Protein AF-A0A8T2UGM0-F1 (afdb_monomer_lite)

Structure (mmCIF, N/CA/C/O backbone):
data_AF-A0A8T2UGM0-F1
#
_entry.id   AF-A0A8T2UGM0-F1
#
loop_
_atom_site.group_PDB
_atom_site.id
_atom_site.type_symbol
_atom_site.label_atom_id
_atom_site.label_alt_id
_atom_site.label_comp_id
_atom_site.label_asym_id
_atom_site.label_entity_id
_atom_site.label_seq_id
_atom_site.pdbx_PDB_ins_code
_atom_site.Cartn_x
_atom_site.Cartn_y
_atom_site.Cartn_z
_atom_site.occupancy
_atom_site.B_iso_or_equiv
_atom_site.auth_seq_id
_atom_site.auth_comp_id
_atom_site.auth_asym_id
_atom_site.auth_atom_id
_atom_site.pdbx_PDB_model_num
ATOM 1 N N . MET A 1 1 ? 18.809 7.936 -77.430 1.00 55.72 1 MET A N 1
ATOM 2 C CA . MET A 1 1 ? 19.574 8.619 -76.359 1.00 55.72 1 MET A CA 1
ATOM 3 C C . MET A 1 1 ? 19.853 7.723 -75.141 1.00 55.72 1 MET A C 1
ATOM 5 O O . MET A 1 1 ? 20.786 8.025 -74.419 1.00 55.72 1 MET A O 1
ATOM 9 N N . PHE A 1 2 ? 19.134 6.609 -74.921 1.00 56.62 2 PHE A N 1
ATOM 10 C CA . PHE A 1 2 ? 19.345 5.720 -73.757 1.00 56.62 2 PHE A CA 1
ATOM 11 C C . PHE A 1 2 ? 20.518 4.719 -73.873 1.00 56.62 2 PHE A C 1
ATOM 13 O O . PHE A 1 2 ? 21.058 4.294 -72.859 1.00 56.62 2 PHE A O 1
ATOM 20 N N . GLY A 1 3 ? 20.962 4.366 -75.088 1.00 66.62 3 GLY A N 1
ATOM 21 C CA . GLY A 1 3 ? 22.016 3.354 -75.287 1.00 66.62 3 GLY A CA 1
ATOM 22 C C . GLY A 1 3 ? 23.429 3.779 -74.860 1.00 66.62 3 GLY A C 1
ATOM 23 O O . GLY A 1 3 ? 24.214 2.936 -74.443 1.00 66.62 3 GLY A O 1
ATOM 24 N N . ALA A 1 4 ? 23.748 5.078 -74.905 1.00 69.06 4 ALA A N 1
ATOM 25 C CA . ALA A 1 4 ? 25.042 5.588 -74.438 1.00 69.06 4 ALA A CA 1
ATOM 26 C C . ALA A 1 4 ? 25.164 5.532 -72.905 1.00 69.06 4 ALA A C 1
ATOM 28 O O . ALA A 1 4 ? 26.243 5.266 -72.386 1.00 69.06 4 ALA A O 1
ATOM 29 N N . LEU A 1 5 ? 24.045 5.717 -72.196 1.00 65.06 5 LEU A N 1
ATOM 30 C CA . LEU A 1 5 ? 23.988 5.677 -70.735 1.00 65.06 5 LEU A CA 1
ATOM 31 C C . LEU A 1 5 ? 24.116 4.241 -70.199 1.00 65.06 5 LEU A C 1
ATOM 33 O O . LEU A 1 5 ? 24.793 4.009 -69.201 1.00 65.06 5 LEU A O 1
ATOM 37 N N . LEU A 1 6 ? 23.516 3.269 -70.895 1.00 69.50 6 LEU A N 1
ATOM 38 C CA . LEU A 1 6 ? 23.593 1.850 -70.532 1.00 69.50 6 LEU A CA 1
ATOM 39 C C . LEU A 1 6 ? 25.030 1.306 -70.651 1.00 69.50 6 LEU A C 1
ATOM 41 O O . LEU A 1 6 ? 25.500 0.598 -69.765 1.00 69.50 6 LEU A O 1
ATOM 45 N N . GLY A 1 7 ? 25.749 1.694 -71.713 1.00 73.44 7 GLY A N 1
ATOM 46 C CA . GLY A 1 7 ? 27.146 1.303 -71.927 1.00 73.44 7 GLY A CA 1
ATOM 47 C C . GLY A 1 7 ? 28.119 1.934 -70.926 1.00 73.44 7 GLY A C 1
ATOM 48 O O . GLY A 1 7 ? 29.087 1.292 -70.525 1.00 73.44 7 GLY A O 1
ATOM 49 N N . THR A 1 8 ? 27.852 3.162 -70.464 1.00 76.00 8 THR A N 1
ATOM 50 C CA . THR A 1 8 ? 28.618 3.759 -69.358 1.00 76.00 8 THR A CA 1
ATOM 51 C C . THR A 1 8 ? 28.314 3.080 -68.029 1.00 76.00 8 THR A C 1
ATOM 53 O O . THR A 1 8 ? 29.241 2.834 -67.269 1.00 76.00 8 THR A O 1
ATOM 56 N N . LEU A 1 9 ? 27.056 2.704 -67.769 1.00 75.31 9 LEU A N 1
ATOM 57 C CA . LEU A 1 9 ? 26.672 1.999 -66.543 1.00 75.31 9 LEU A CA 1
ATOM 58 C C . LEU A 1 9 ? 27.377 0.639 -66.439 1.00 75.31 9 LEU A C 1
ATOM 60 O O . LEU A 1 9 ? 27.962 0.321 -65.411 1.00 75.31 9 LEU A O 1
ATOM 64 N N . GLN A 1 10 ? 27.397 -0.124 -67.536 1.00 78.44 10 GLN A N 1
ATOM 65 C CA . GLN A 1 10 ? 28.078 -1.418 -67.596 1.00 78.44 10 GLN A CA 1
ATOM 66 C C . GLN A 1 10 ? 29.593 -1.289 -67.372 1.00 78.44 10 GLN A C 1
ATOM 68 O O . GLN A 1 10 ? 30.212 -2.159 -66.764 1.00 78.44 10 GLN A O 1
ATOM 73 N N . ARG A 1 11 ? 30.188 -0.180 -67.823 1.00 77.94 11 ARG A N 1
ATOM 74 C CA . ARG A 1 11 ? 31.602 0.122 -67.595 1.00 77.94 11 ARG A CA 1
ATOM 75 C C . ARG A 1 11 ? 31.893 0.492 -66.137 1.00 77.94 11 ARG A C 1
ATOM 77 O O . ARG A 1 11 ? 32.891 0.021 -65.610 1.00 77.94 11 ARG A O 1
ATOM 84 N N . PHE A 1 12 ? 31.010 1.244 -65.476 1.00 78.00 12 PHE A N 1
ATOM 85 C CA . PHE A 1 12 ? 31.115 1.510 -64.036 1.00 78.00 12 PHE A CA 1
ATOM 86 C C . PHE A 1 12 ? 31.018 0.229 -63.207 1.00 78.00 12 PHE A C 1
ATOM 88 O O . PHE A 1 12 ? 31.799 0.061 -62.283 1.00 78.00 12 PHE A O 1
ATOM 95 N N . VAL A 1 13 ? 30.123 -0.693 -63.570 1.00 79.38 13 VAL A N 1
ATOM 96 C CA . VAL A 1 13 ? 30.003 -1.993 -62.887 1.00 79.38 13 VAL A CA 1
ATOM 97 C C . VAL A 1 13 ? 31.294 -2.811 -63.027 1.00 79.38 13 VAL A C 1
ATOM 99 O O . VAL A 1 13 ? 31.820 -3.295 -62.031 1.00 79.38 13 VAL A O 1
ATOM 102 N N . ALA A 1 14 ? 31.860 -2.906 -64.235 1.00 78.75 14 ALA A N 1
ATOM 103 C CA . ALA A 1 14 ? 33.107 -3.643 -64.464 1.00 78.75 14 ALA A CA 1
ATOM 104 C C . ALA A 1 14 ? 34.332 -2.993 -63.785 1.00 78.75 14 ALA A C 1
ATOM 106 O O . ALA A 1 14 ? 35.241 -3.691 -63.335 1.00 78.75 14 ALA A O 1
ATOM 107 N N . GLU A 1 15 ? 34.379 -1.661 -63.714 1.00 76.88 15 GLU A N 1
ATOM 108 C CA . GLU A 1 15 ? 35.439 -0.924 -63.015 1.00 76.88 15 GLU A CA 1
ATOM 109 C C . GLU A 1 15 ? 35.302 -1.054 -61.481 1.00 76.88 15 GLU A C 1
ATOM 111 O O . GLU A 1 15 ? 36.311 -1.207 -60.791 1.00 76.88 15 GLU A O 1
ATOM 116 N N . ASP A 1 16 ? 34.080 -1.092 -60.940 1.00 74.44 16 ASP A N 1
ATOM 117 C CA . ASP A 1 16 ? 33.811 -1.295 -59.508 1.00 74.44 16 ASP A CA 1
ATOM 118 C C . ASP A 1 16 ? 34.118 -2.737 -59.050 1.00 74.44 16 ASP A C 1
ATOM 120 O O . ASP A 1 16 ? 34.697 -2.955 -57.984 1.00 74.44 16 ASP A O 1
ATOM 124 N N . GLU A 1 17 ? 33.861 -3.743 -59.893 1.00 76.69 17 GLU A N 1
ATOM 125 C CA . GLU A 1 17 ? 34.300 -5.132 -59.664 1.00 76.69 17 GLU A CA 1
ATOM 126 C C . GLU A 1 17 ? 35.833 -5.256 -59.591 1.00 76.69 17 GLU A C 1
ATOM 128 O O . GLU A 1 17 ? 36.382 -5.979 -58.754 1.00 76.69 17 GLU A O 1
ATOM 133 N N . GLN A 1 18 ? 36.561 -4.512 -60.427 1.00 74.69 18 GLN A N 1
ATOM 134 C CA . GLN A 1 18 ? 38.025 -4.509 -60.387 1.00 74.69 18 GLN A CA 1
ATOM 135 C C . GLN A 1 18 ? 38.558 -3.785 -59.147 1.00 74.69 18 GLN A C 1
ATOM 137 O O . GLN A 1 18 ? 39.496 -4.267 -58.506 1.00 74.69 18 GLN A O 1
ATOM 142 N N . LEU A 1 19 ? 37.955 -2.657 -58.764 1.00 69.31 19 LEU A N 1
ATOM 143 C CA . LEU A 1 19 ? 38.357 -1.885 -57.585 1.00 69.31 19 LEU A CA 1
ATOM 144 C C . LEU A 1 19 ? 38.016 -2.596 -56.271 1.00 69.31 19 LEU A C 1
ATOM 146 O O . LEU A 1 19 ? 38.806 -2.528 -55.323 1.00 69.31 19 LEU A O 1
ATOM 150 N N . SER A 1 20 ? 36.898 -3.321 -56.225 1.00 68.56 20 SER A N 1
ATOM 151 C CA . SER A 1 20 ? 36.483 -4.107 -55.059 1.00 68.56 20 SER A CA 1
ATOM 152 C C . SER A 1 20 ? 37.373 -5.326 -54.794 1.00 68.56 20 SER A C 1
ATOM 154 O O . SER A 1 20 ? 37.517 -5.737 -53.643 1.00 68.56 20 SER A O 1
ATOM 156 N N . SER A 1 21 ? 38.063 -5.843 -55.819 1.00 70.69 21 SER A N 1
ATOM 157 C CA . SER A 1 21 ? 39.070 -6.909 -55.679 1.00 70.69 21 SER A CA 1
ATOM 158 C C . SER A 1 21 ? 40.402 -6.446 -55.057 1.00 70.69 21 SER A C 1
ATOM 160 O O . SER A 1 21 ? 41.249 -7.268 -54.702 1.00 70.69 21 SER A O 1
ATOM 162 N N . SER A 1 22 ? 40.608 -5.132 -54.899 1.00 84.62 22 SER A N 1
ATOM 163 C CA . SER A 1 22 ? 41.841 -4.575 -54.338 1.00 84.62 22 SER A CA 1
ATOM 164 C C . SER A 1 22 ? 41.914 -4.753 -52.816 1.00 84.62 22 SER A C 1
ATOM 166 O O . SER A 1 22 ? 40.993 -4.395 -52.086 1.00 84.62 22 SER A O 1
ATOM 168 N N . GLU A 1 23 ? 43.066 -5.192 -52.302 1.00 81.56 23 GLU A N 1
ATOM 169 C CA . GLU A 1 23 ? 43.319 -5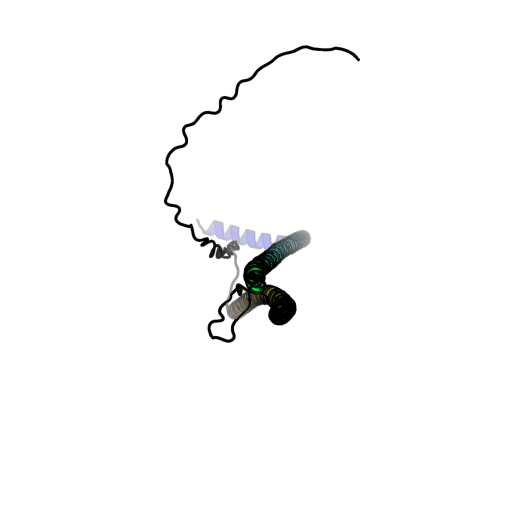.356 -50.858 1.00 81.56 23 GLU A CA 1
ATOM 170 C C . GLU A 1 23 ? 43.115 -4.053 -50.050 1.00 81.56 23 GLU A C 1
ATOM 172 O O . GLU A 1 23 ? 42.753 -4.064 -48.873 1.00 81.56 23 GLU A O 1
ATOM 177 N N . ALA A 1 24 ? 43.315 -2.891 -50.677 1.00 83.00 24 ALA A N 1
ATOM 178 C CA . ALA A 1 24 ? 43.046 -1.605 -50.040 1.00 83.00 24 ALA A CA 1
ATOM 179 C C . ALA A 1 24 ? 41.539 -1.332 -49.883 1.00 83.00 24 ALA A C 1
ATOM 181 O O . ALA A 1 24 ? 41.136 -0.659 -48.933 1.00 83.00 24 ALA A O 1
ATOM 182 N N . PHE A 1 25 ? 40.708 -1.836 -50.801 1.00 84.69 25 PHE A N 1
ATOM 183 C CA . PHE A 1 25 ? 39.254 -1.739 -50.713 1.00 84.69 25 PHE A CA 1
ATOM 184 C C . PHE A 1 25 ? 38.714 -2.668 -49.626 1.00 84.69 25 PHE A C 1
ATOM 186 O O . PHE A 1 25 ? 37.967 -2.198 -48.769 1.00 84.69 25 PHE A O 1
ATOM 193 N N . THR A 1 26 ? 39.173 -3.923 -49.574 1.00 86.12 26 THR A N 1
ATOM 194 C CA . THR A 1 26 ? 38.738 -4.889 -48.550 1.00 86.12 26 THR A CA 1
ATOM 195 C C . THR A 1 26 ? 39.031 -4.379 -47.139 1.00 86.12 26 THR A C 1
ATOM 197 O O . THR A 1 26 ? 38.117 -4.275 -46.325 1.00 86.12 26 THR A O 1
ATOM 200 N N . ARG A 1 27 ? 40.251 -3.890 -46.875 1.00 88.81 27 ARG A N 1
ATOM 201 C CA . ARG A 1 27 ? 40.622 -3.301 -45.572 1.00 88.81 27 ARG A CA 1
ATOM 202 C C . ARG A 1 27 ? 39.756 -2.100 -45.178 1.00 88.81 27 ARG A C 1
ATOM 204 O O . ARG A 1 27 ? 39.399 -1.966 -44.008 1.00 88.81 27 ARG A O 1
ATOM 211 N N . ARG A 1 28 ? 39.416 -1.224 -46.133 1.00 87.81 28 ARG A N 1
ATOM 212 C CA . ARG A 1 28 ? 38.520 -0.083 -45.879 1.00 87.81 28 ARG A CA 1
ATOM 213 C C . ARG A 1 28 ? 37.099 -0.555 -45.595 1.00 87.81 28 ARG A C 1
ATOM 215 O O . ARG A 1 28 ? 36.527 -0.126 -44.598 1.00 87.81 28 ARG A O 1
ATOM 222 N N . SER A 1 29 ? 36.566 -1.471 -46.399 1.00 88.00 29 SER A N 1
ATOM 223 C CA . SER A 1 29 ? 35.229 -2.034 -46.193 1.00 88.00 29 SER A CA 1
ATOM 224 C C . SER A 1 29 ? 35.106 -2.767 -44.851 1.00 88.00 29 SER A C 1
ATOM 226 O O . SER A 1 29 ? 34.147 -2.542 -44.121 1.00 88.00 29 SER A O 1
ATOM 228 N N . ASP A 1 30 ? 36.127 -3.525 -44.444 1.00 90.12 30 ASP A N 1
ATOM 229 C CA . ASP A 1 30 ? 36.171 -4.194 -43.143 1.00 90.12 30 ASP A CA 1
ATOM 230 C C . ASP A 1 30 ? 36.234 -3.190 -41.990 1.00 90.12 30 ASP A C 1
ATOM 232 O O . ASP A 1 30 ? 35.604 -3.387 -40.950 1.00 90.12 30 ASP A O 1
ATOM 236 N N . SER A 1 31 ? 36.987 -2.096 -42.154 1.00 91.50 31 SER A N 1
ATOM 237 C CA . SER A 1 31 ? 37.043 -1.032 -41.148 1.00 91.50 31 SER A CA 1
ATOM 238 C C . SER A 1 31 ? 35.706 -0.301 -40.998 1.00 91.50 31 SER A C 1
ATOM 240 O O . SER A 1 31 ? 35.303 -0.027 -39.869 1.00 91.50 31 SER A O 1
ATOM 242 N N . LEU A 1 32 ? 34.992 -0.065 -42.107 1.00 91.75 32 LEU A N 1
ATOM 243 C CA . LEU A 1 32 ? 33.656 0.532 -42.113 1.00 91.75 32 LEU A CA 1
ATOM 244 C C . LEU A 1 32 ? 32.642 -0.404 -41.461 1.00 91.75 32 LEU A C 1
ATOM 246 O O . LEU A 1 32 ? 31.979 -0.001 -40.513 1.00 91.75 32 LEU A O 1
ATOM 250 N N . ARG A 1 33 ? 32.618 -1.682 -41.852 1.00 91.81 33 ARG A N 1
ATOM 251 C CA . ARG A 1 33 ? 31.728 -2.685 -41.256 1.00 91.81 33 ARG A CA 1
ATOM 252 C C . ARG A 1 33 ? 31.954 -2.833 -39.751 1.00 91.81 33 ARG A C 1
ATOM 254 O O . ARG A 1 33 ? 31.005 -2.932 -38.985 1.00 91.81 33 ARG A O 1
ATOM 261 N N . ARG A 1 34 ? 33.211 -2.815 -39.291 1.00 94.00 34 ARG A N 1
ATOM 262 C CA . ARG A 1 34 ? 33.529 -2.837 -37.850 1.00 94.00 34 ARG A CA 1
ATOM 263 C C . ARG A 1 34 ? 33.077 -1.568 -37.130 1.00 94.00 34 ARG A C 1
ATOM 265 O O . ARG A 1 34 ? 32.702 -1.654 -35.965 1.00 94.00 34 ARG A O 1
ATOM 272 N N . ALA A 1 35 ? 33.160 -0.407 -37.775 1.00 94.12 35 ALA A N 1
ATOM 273 C CA . ALA A 1 35 ? 32.676 0.845 -37.205 1.00 94.12 35 ALA A CA 1
ATOM 274 C C . ALA A 1 35 ? 31.142 0.862 -37.117 1.00 94.12 35 ALA A C 1
ATOM 276 O O . ALA A 1 35 ? 30.605 1.236 -36.080 1.00 94.12 35 ALA A O 1
ATOM 277 N N . GLU A 1 36 ? 30.453 0.382 -38.153 1.00 93.00 36 GLU A N 1
ATOM 278 C CA . GLU A 1 36 ? 28.994 0.236 -38.184 1.00 93.00 36 GLU A CA 1
ATOM 279 C C . GLU A 1 36 ? 28.498 -0.728 -37.107 1.00 93.00 36 GLU A C 1
ATOM 281 O O . GLU A 1 36 ? 27.600 -0.373 -36.352 1.00 93.00 36 GLU A O 1
ATOM 286 N N . LEU A 1 37 ? 29.128 -1.899 -36.962 1.00 94.12 37 LEU A N 1
ATOM 287 C CA . LEU A 1 37 ? 28.776 -2.856 -35.908 1.00 94.12 37 LEU A CA 1
ATOM 288 C C . LEU A 1 37 ? 28.946 -2.252 -34.511 1.00 94.12 37 LEU A C 1
ATOM 290 O O . LEU A 1 37 ? 28.063 -2.386 -33.672 1.00 94.12 37 LEU A O 1
ATOM 294 N N . LYS A 1 38 ? 30.042 -1.525 -34.263 1.00 94.94 38 LYS A N 1
ATOM 295 C CA . LYS A 1 38 ? 30.238 -0.829 -32.981 1.00 94.94 38 LYS A CA 1
ATOM 296 C C . LYS A 1 38 ? 29.178 0.244 -32.739 1.00 94.94 38 LYS A C 1
ATOM 298 O O . LYS A 1 38 ? 28.683 0.351 -31.624 1.00 94.94 38 LYS A O 1
ATOM 303 N N . ALA A 1 39 ? 28.819 1.012 -33.767 1.00 93.88 39 ALA A N 1
ATOM 304 C CA . ALA A 1 39 ? 27.773 2.024 -33.665 1.00 93.88 39 ALA A CA 1
ATOM 305 C C . ALA A 1 39 ? 26.397 1.393 -33.384 1.00 93.88 39 ALA A C 1
ATOM 307 O O . ALA A 1 39 ? 25.650 1.903 -32.550 1.00 93.88 39 ALA A O 1
ATOM 308 N N . GLN A 1 40 ? 26.088 0.259 -34.020 1.00 92.94 40 GLN A N 1
ATOM 309 C CA . GLN A 1 40 ? 24.873 -0.515 -33.757 1.00 92.94 40 GLN A CA 1
ATOM 310 C C . GLN A 1 40 ? 24.856 -1.037 -32.318 1.00 92.94 40 GLN A C 1
ATOM 312 O O . GLN A 1 40 ? 23.919 -0.729 -31.586 1.00 92.94 40 GLN A O 1
ATOM 317 N N . GLU A 1 41 ? 25.918 -1.708 -31.867 1.00 94.19 41 GLU A N 1
ATOM 318 C CA . GLU A 1 41 ? 26.037 -2.207 -30.491 1.00 94.19 41 GLU A CA 1
ATOM 319 C C . GLU A 1 41 ? 25.903 -1.089 -29.444 1.00 94.19 41 GLU A C 1
ATOM 321 O O . GLU A 1 41 ? 25.239 -1.262 -28.421 1.00 94.19 41 GLU A O 1
ATOM 326 N N . GLU A 1 42 ? 26.528 0.069 -29.668 1.00 94.31 42 GLU A N 1
ATOM 327 C CA . GLU A 1 42 ? 26.411 1.218 -28.766 1.00 94.31 42 GLU A CA 1
ATOM 328 C C . GLU A 1 42 ? 24.988 1.787 -28.753 1.00 94.31 42 GLU A C 1
ATOM 330 O O . GLU A 1 42 ? 24.454 2.062 -27.675 1.00 94.31 42 GLU A O 1
ATOM 335 N N . SER A 1 43 ? 24.341 1.896 -29.915 1.00 92.94 43 SER A N 1
ATOM 336 C CA . SER A 1 43 ? 22.953 2.355 -30.010 1.00 92.94 43 SER A CA 1
ATOM 337 C C . SER A 1 43 ? 21.975 1.396 -29.322 1.00 92.94 43 SER A C 1
ATOM 339 O O . SER A 1 43 ? 21.104 1.834 -28.571 1.00 92.94 43 SER A O 1
ATOM 341 N N . GLU A 1 44 ? 22.153 0.084 -29.488 1.00 92.25 44 GLU A N 1
ATOM 342 C CA . GLU A 1 44 ? 21.336 -0.937 -28.837 1.00 92.25 44 GLU A CA 1
ATOM 343 C C . GLU A 1 44 ? 21.529 -0.920 -27.323 1.00 92.25 44 GLU A C 1
ATOM 345 O O . GLU A 1 44 ? 20.550 -0.987 -26.577 1.00 92.25 44 GLU A O 1
ATOM 350 N N . ARG A 1 45 ? 22.771 -0.756 -26.851 1.00 94.56 45 ARG A N 1
ATOM 351 C CA . ARG A 1 45 ? 23.069 -0.597 -25.421 1.00 94.56 45 ARG A CA 1
ATOM 352 C C . ARG A 1 45 ? 22.388 0.634 -24.834 1.00 94.56 45 ARG A C 1
ATOM 354 O O . ARG A 1 45 ? 21.855 0.549 -23.731 1.00 94.56 45 ARG A O 1
ATOM 361 N N . LEU A 1 46 ? 22.389 1.765 -25.540 1.00 93.25 46 LEU A N 1
ATOM 362 C CA . LEU A 1 46 ? 21.694 2.974 -25.086 1.00 93.25 46 LEU A CA 1
ATOM 363 C C . LEU A 1 46 ? 20.175 2.764 -25.050 1.00 93.25 46 LEU A C 1
ATOM 365 O O . LEU A 1 46 ? 19.556 3.025 -24.021 1.00 93.25 46 LEU A O 1
ATOM 369 N N . ARG A 1 47 ? 19.591 2.179 -26.104 1.00 91.25 47 ARG A N 1
ATOM 370 C CA . ARG A 1 47 ? 18.163 1.815 -26.143 1.00 91.25 47 ARG A CA 1
ATOM 371 C C . ARG A 1 47 ? 17.782 0.871 -24.994 1.00 91.25 47 ARG A C 1
ATOM 373 O O . ARG A 1 47 ? 16.702 0.996 -24.421 1.00 91.25 47 ARG A O 1
ATOM 380 N N . GLN A 1 48 ? 18.641 -0.089 -24.648 1.00 90.38 48 GLN A N 1
ATOM 381 C CA . GLN A 1 48 ? 18.422 -0.991 -23.512 1.00 90.38 48 GLN A CA 1
ATOM 382 C C . GLN A 1 48 ? 18.445 -0.240 -22.179 1.00 90.38 48 GLN A C 1
ATOM 384 O O . GLN A 1 48 ? 17.499 -0.386 -21.405 1.00 90.38 48 GLN A O 1
ATOM 389 N N . ARG A 1 49 ? 19.451 0.613 -21.949 1.00 94.06 49 ARG A N 1
ATOM 390 C CA . ARG A 1 49 ? 19.561 1.423 -20.725 1.00 94.06 49 ARG A CA 1
ATOM 391 C C . ARG A 1 49 ? 18.353 2.326 -20.514 1.00 94.06 49 ARG A C 1
ATOM 393 O O . ARG A 1 49 ? 17.769 2.305 -19.441 1.00 94.06 49 ARG A O 1
ATOM 400 N N . GLU A 1 50 ? 17.912 3.053 -21.538 1.00 92.81 50 GLU A N 1
ATOM 401 C CA . GLU A 1 50 ? 16.732 3.919 -21.413 1.00 92.81 50 GLU A CA 1
ATOM 402 C C . GLU A 1 50 ? 15.460 3.131 -21.077 1.00 92.81 50 GLU A C 1
ATOM 404 O O . GLU A 1 50 ? 14.624 3.574 -20.285 1.00 92.81 50 GLU A O 1
ATOM 409 N N . ARG A 1 51 ? 15.297 1.941 -21.669 1.00 88.75 51 ARG A N 1
ATOM 410 C CA . ARG A 1 51 ? 14.166 1.053 -21.366 1.00 88.75 51 ARG A CA 1
ATOM 411 C C . ARG A 1 51 ? 14.229 0.538 -19.930 1.00 88.75 51 ARG A C 1
ATOM 413 O O . ARG A 1 51 ? 13.182 0.418 -19.293 1.00 88.75 51 ARG A O 1
ATOM 420 N N . GLU A 1 52 ? 15.420 0.206 -19.438 1.00 90.81 52 GLU A N 1
ATOM 421 C CA . GLU A 1 52 ? 15.648 -0.198 -18.048 1.00 90.81 52 GLU A CA 1
ATOM 422 C C . GLU A 1 52 ? 15.330 0.954 -17.092 1.00 90.81 52 GLU A C 1
ATOM 424 O O . GLU A 1 52 ? 14.511 0.779 -16.195 1.00 90.81 52 GLU A O 1
ATOM 429 N N . GLU A 1 53 ? 15.846 2.156 -17.346 1.00 94.12 53 GLU A N 1
ATOM 430 C CA . GLU A 1 53 ? 15.572 3.351 -16.540 1.00 94.12 53 GLU A CA 1
ATOM 431 C C . GLU A 1 53 ? 14.074 3.681 -16.485 1.00 94.12 53 GLU A C 1
ATOM 433 O O . GLU A 1 53 ? 13.525 3.936 -15.407 1.00 94.12 53 GLU A O 1
ATOM 438 N N . ARG A 1 54 ? 13.372 3.611 -17.625 1.00 90.56 54 ARG A N 1
ATOM 439 C CA . ARG A 1 54 ? 11.914 3.802 -17.686 1.00 90.56 54 ARG A CA 1
ATOM 440 C C . ARG A 1 54 ? 11.153 2.726 -16.913 1.00 90.56 54 ARG A C 1
ATOM 442 O O . ARG A 1 54 ? 10.157 3.036 -16.258 1.00 90.56 54 ARG A O 1
ATOM 449 N N . ALA A 1 55 ? 11.585 1.468 -16.983 1.00 90.56 55 ALA A N 1
ATOM 450 C CA . ALA A 1 55 ? 10.971 0.378 -16.226 1.00 90.56 55 ALA A CA 1
ATOM 451 C C . ALA A 1 55 ? 11.207 0.535 -14.716 1.00 90.56 55 ALA A C 1
ATOM 453 O O . ALA A 1 55 ? 10.286 0.350 -13.920 1.00 90.56 55 ALA A O 1
ATOM 454 N N . GLU A 1 56 ? 12.411 0.935 -14.316 1.00 93.12 56 GLU A N 1
ATOM 455 C CA . GLU A 1 56 ? 12.737 1.204 -12.922 1.00 93.12 56 GLU A CA 1
ATOM 456 C C . GLU A 1 56 ? 11.963 2.397 -12.366 1.00 93.12 56 GLU A C 1
ATOM 458 O O . GLU A 1 56 ? 11.456 2.316 -11.248 1.00 93.12 56 GLU A O 1
ATOM 463 N N . LYS A 1 57 ? 11.843 3.493 -13.127 1.00 94.56 57 LYS A N 1
ATOM 464 C CA . LYS A 1 57 ? 11.039 4.657 -12.733 1.00 94.56 57 LYS A CA 1
ATOM 465 C C . LYS A 1 57 ? 9.592 4.242 -12.470 1.00 94.56 57 LYS A C 1
ATOM 467 O O . LYS A 1 57 ? 9.104 4.445 -11.365 1.00 94.56 57 LYS A O 1
ATOM 472 N N . ARG A 1 58 ? 8.965 3.532 -13.412 1.00 90.38 58 ARG A N 1
ATOM 473 C CA . ARG A 1 58 ? 7.596 3.018 -13.240 1.00 90.38 58 ARG A CA 1
ATOM 474 C C . ARG A 1 58 ? 7.460 2.082 -12.040 1.00 90.38 58 ARG A C 1
ATOM 476 O O . ARG A 1 58 ? 6.516 2.216 -11.271 1.00 90.38 58 ARG A O 1
ATOM 483 N N . ARG A 1 59 ? 8.419 1.174 -11.823 1.00 91.12 59 ARG A N 1
ATOM 484 C CA . ARG A 1 59 ? 8.427 0.296 -10.640 1.00 91.12 59 ARG A CA 1
ATOM 485 C C . ARG A 1 59 ? 8.476 1.100 -9.338 1.00 91.12 59 ARG A C 1
ATOM 487 O O . ARG A 1 59 ? 7.757 0.775 -8.394 1.00 91.12 59 ARG A O 1
ATOM 494 N N . ARG A 1 60 ? 9.325 2.131 -9.274 1.00 94.00 60 ARG A N 1
ATOM 495 C CA . ARG A 1 60 ? 9.421 3.021 -8.108 1.00 94.00 60 ARG A CA 1
ATOM 496 C C . ARG A 1 60 ? 8.101 3.753 -7.888 1.00 94.00 60 ARG A C 1
ATOM 498 O O . ARG A 1 60 ? 7.592 3.706 -6.770 1.00 94.00 60 ARG A O 1
ATOM 505 N N . ASP A 1 61 ? 7.534 4.332 -8.939 1.00 94.12 61 ASP A N 1
ATOM 506 C CA . ASP A 1 61 ? 6.290 5.102 -8.884 1.00 94.12 61 ASP A CA 1
ATOM 507 C C . ASP A 1 61 ? 5.106 4.238 -8.422 1.00 94.12 61 ASP A C 1
ATOM 509 O O . ASP A 1 61 ? 4.416 4.610 -7.473 1.00 94.12 61 ASP A O 1
ATOM 513 N N . LEU A 1 62 ? 4.934 3.034 -8.983 1.00 92.19 62 LEU A N 1
ATOM 514 C CA . LEU A 1 62 ? 3.904 2.078 -8.551 1.00 92.19 62 LEU A CA 1
ATOM 515 C C . LEU A 1 62 ? 4.073 1.678 -7.080 1.00 92.19 62 LEU A C 1
ATOM 517 O O . LEU A 1 62 ? 3.118 1.716 -6.303 1.00 92.19 62 LEU A O 1
ATOM 521 N N . SER A 1 63 ? 5.303 1.362 -6.663 1.00 93.25 63 SER A N 1
ATOM 522 C CA . SER A 1 63 ? 5.583 0.995 -5.269 1.00 93.25 63 SER A CA 1
ATOM 523 C C . SER A 1 63 ? 5.313 2.143 -4.292 1.00 93.25 63 SER A C 1
ATOM 525 O O . SER A 1 63 ? 4.860 1.928 -3.165 1.00 93.25 63 SER A O 1
ATOM 527 N N . LEU A 1 64 ? 5.583 3.377 -4.721 1.00 94.81 64 LEU A N 1
ATOM 528 C CA . LEU A 1 64 ? 5.374 4.574 -3.927 1.00 94.81 64 LEU A CA 1
ATOM 529 C C . LEU A 1 64 ? 3.881 4.883 -3.818 1.00 94.81 64 LEU A C 1
ATOM 531 O O . LEU A 1 64 ? 3.411 5.134 -2.709 1.00 94.81 64 LEU A O 1
ATOM 535 N N . ARG A 1 65 ? 3.129 4.778 -4.920 1.00 94.50 65 ARG A N 1
ATOM 536 C CA . ARG A 1 65 ? 1.669 4.944 -4.938 1.00 94.50 65 ARG A CA 1
ATOM 537 C C . ARG A 1 65 ? 0.988 3.948 -4.005 1.00 94.50 65 ARG A C 1
ATOM 539 O O . ARG A 1 65 ? 0.210 4.367 -3.156 1.00 94.50 65 ARG A O 1
ATOM 546 N N . ALA A 1 66 ? 1.341 2.667 -4.082 1.00 93.94 66 ALA A N 1
ATOM 547 C CA . ALA A 1 66 ? 0.774 1.645 -3.203 1.00 93.94 66 ALA A CA 1
ATOM 548 C C . ALA A 1 66 ? 1.115 1.874 -1.728 1.00 93.94 66 ALA A C 1
ATOM 550 O O . ALA A 1 66 ? 0.261 1.732 -0.859 1.00 93.94 66 ALA A O 1
ATOM 551 N N . ARG A 1 67 ? 2.342 2.312 -1.419 1.00 93.25 67 ARG A N 1
ATOM 552 C CA . ARG A 1 67 ? 2.711 2.663 -0.041 1.00 93.25 67 ARG A CA 1
ATOM 553 C C . ARG A 1 67 ? 1.930 3.871 0.475 1.00 93.25 67 ARG A C 1
ATOM 555 O O . ARG A 1 67 ? 1.595 3.909 1.656 1.00 93.25 67 ARG A O 1
ATOM 562 N N . ILE A 1 68 ? 1.693 4.874 -0.369 1.00 95.94 68 ILE A N 1
ATOM 563 C CA . ILE A 1 68 ? 0.889 6.044 -0.003 1.00 95.94 68 ILE A CA 1
ATOM 564 C C . ILE A 1 68 ? -0.566 5.631 0.219 1.00 95.94 68 ILE A C 1
ATOM 566 O O . ILE A 1 68 ? -1.130 6.015 1.239 1.00 95.94 68 ILE A O 1
ATOM 570 N N . ALA A 1 69 ? -1.137 4.818 -0.672 1.00 94.50 69 ALA A N 1
ATOM 571 C CA . ALA A 1 69 ? -2.499 4.305 -0.549 1.00 94.50 69 ALA A CA 1
ATOM 572 C C . ALA A 1 69 ? -2.681 3.488 0.739 1.00 94.50 69 ALA A C 1
ATOM 574 O O . ALA A 1 69 ? -3.541 3.822 1.552 1.00 94.50 69 ALA A O 1
ATOM 575 N N . ALA A 1 70 ? -1.787 2.526 0.997 1.00 94.44 70 ALA A N 1
ATOM 576 C CA . ALA A 1 70 ? -1.787 1.744 2.231 1.00 94.44 70 ALA A CA 1
ATOM 577 C C . ALA A 1 70 ? -1.738 2.647 3.472 1.00 94.44 70 ALA A C 1
ATOM 579 O O . ALA A 1 70 ? -2.565 2.520 4.369 1.00 94.44 70 ALA A O 1
ATOM 580 N N . LYS A 1 71 ? -0.828 3.630 3.502 1.00 95.44 71 LYS A N 1
ATOM 581 C CA . LYS A 1 71 ? -0.741 4.584 4.618 1.00 95.44 71 LYS A CA 1
ATOM 582 C C . LYS A 1 71 ? -1.991 5.447 4.764 1.00 95.44 71 LYS A C 1
ATOM 584 O O . LYS A 1 71 ? -2.368 5.763 5.888 1.00 95.44 71 LYS A O 1
ATOM 589 N N . ALA A 1 72 ? -2.603 5.886 3.669 1.00 96.38 72 ALA A N 1
ATOM 590 C CA . ALA A 1 72 ? -3.810 6.702 3.725 1.00 96.38 72 ALA A CA 1
ATOM 591 C C . ALA A 1 72 ? -4.956 5.922 4.383 1.00 96.38 72 ALA A C 1
ATOM 593 O O . ALA A 1 72 ? -5.580 6.413 5.324 1.00 96.38 72 ALA A O 1
ATOM 594 N N . GLU A 1 73 ? -5.164 4.681 3.957 1.00 93.56 73 GLU A N 1
ATOM 595 C CA . GLU A 1 73 ? -6.183 3.791 4.509 1.00 93.56 73 GLU A CA 1
ATOM 596 C C . GLU A 1 73 ? -5.866 3.368 5.959 1.00 93.56 73 GLU A C 1
ATOM 598 O O . GLU A 1 73 ? -6.752 3.411 6.814 1.00 93.56 73 GLU A O 1
ATOM 603 N N . GLU A 1 74 ? -4.601 3.080 6.302 1.00 93.81 74 GLU A N 1
ATOM 604 C CA . GLU A 1 74 ? -4.165 2.866 7.695 1.00 93.81 74 GLU A CA 1
ATOM 605 C C . GLU A 1 74 ? -4.592 4.034 8.598 1.00 93.81 74 GLU A C 1
ATOM 607 O O . GLU A 1 74 ? -5.120 3.829 9.694 1.00 93.81 74 GLU A O 1
ATOM 612 N N . LYS A 1 75 ? -4.376 5.278 8.143 1.00 95.50 75 LYS A N 1
ATOM 613 C CA . LYS A 1 75 ? -4.756 6.476 8.901 1.00 95.50 75 LYS A CA 1
ATOM 614 C C . LYS A 1 75 ? -6.264 6.650 8.992 1.00 95.50 75 LYS A C 1
ATOM 616 O O . LYS A 1 75 ? -6.740 7.056 10.049 1.00 95.50 75 LYS A O 1
ATOM 621 N N . GLN A 1 76 ? -7.017 6.326 7.947 1.00 95.00 76 GLN A N 1
ATOM 622 C CA . GLN A 1 76 ? -8.480 6.339 8.010 1.00 95.00 76 GLN A CA 1
ATOM 623 C C . GLN A 1 76 ? -9.000 5.368 9.076 1.00 95.00 76 GLN A C 1
ATOM 625 O O . GLN A 1 76 ? -9.846 5.747 9.888 1.00 95.00 76 GLN A O 1
ATOM 630 N N . LEU A 1 77 ? -8.452 4.152 9.143 1.00 93.62 77 LEU A N 1
ATOM 631 C CA . LEU A 1 77 ? -8.829 3.174 10.164 1.00 93.62 77 LEU A CA 1
ATOM 632 C C . LEU A 1 77 ? -8.469 3.643 11.585 1.00 93.62 77 LEU A C 1
ATOM 634 O O . LEU A 1 77 ? -9.265 3.470 12.509 1.00 93.62 77 LEU A O 1
ATOM 638 N N . GLU A 1 78 ? -7.313 4.288 11.766 1.00 94.12 78 GLU A N 1
ATOM 639 C CA . GLU A 1 78 ? -6.926 4.898 13.048 1.00 94.12 78 GLU A CA 1
ATOM 640 C C . GLU A 1 78 ? -7.876 6.025 13.470 1.00 94.12 78 GLU A C 1
ATOM 642 O O . GLU A 1 78 ? -8.293 6.085 14.626 1.00 94.12 78 GLU A O 1
ATOM 647 N N . LEU A 1 79 ? -8.272 6.901 12.542 1.00 96.50 79 LEU A N 1
ATOM 648 C CA . LEU A 1 79 ? -9.240 7.965 12.823 1.00 96.50 79 LEU A CA 1
ATOM 649 C C . LEU A 1 79 ? -10.591 7.391 13.264 1.00 96.50 79 LEU A C 1
ATOM 651 O O . LEU A 1 79 ? -11.167 7.856 14.250 1.00 96.50 79 LEU A O 1
ATOM 655 N N . LEU A 1 80 ? -11.073 6.349 12.581 1.00 94.62 80 LEU A N 1
ATOM 656 C CA . LEU A 1 80 ? -12.300 5.647 12.963 1.00 94.62 80 LEU A CA 1
ATOM 657 C C . LEU A 1 80 ? -12.177 5.011 14.352 1.00 94.62 80 LEU A C 1
ATOM 659 O O . LEU A 1 80 ? -13.099 5.118 15.161 1.00 94.62 80 LEU A O 1
ATOM 663 N N . PHE A 1 81 ? -11.035 4.391 14.656 1.00 95.44 81 PHE A N 1
ATOM 664 C CA . PHE A 1 81 ? -10.766 3.823 15.975 1.00 95.44 81 PHE A CA 1
ATOM 665 C C . PHE A 1 81 ? -10.767 4.895 17.072 1.00 95.44 81 PHE A C 1
ATOM 667 O O . PHE A 1 81 ? -11.376 4.698 18.125 1.00 95.44 81 PHE A O 1
ATOM 674 N N . ILE A 1 82 ? -10.137 6.047 16.836 1.00 95.81 82 ILE A N 1
ATOM 675 C CA . ILE A 1 82 ? -10.146 7.173 17.777 1.00 95.81 82 ILE A CA 1
ATOM 676 C C . ILE A 1 82 ? -11.582 7.643 18.010 1.00 95.81 82 ILE A C 1
ATOM 678 O O . ILE A 1 82 ? -12.033 7.651 19.152 1.00 95.81 82 ILE A O 1
ATOM 682 N N . HIS A 1 83 ? -12.339 7.930 16.949 1.00 95.81 83 HIS A N 1
ATOM 683 C CA . HIS A 1 83 ? -13.713 8.412 17.083 1.00 95.81 83 HIS A CA 1
ATOM 684 C C . HIS A 1 83 ? -14.612 7.414 17.833 1.00 95.81 83 HIS A C 1
ATOM 686 O O . HIS A 1 83 ? -15.359 7.792 18.740 1.00 95.81 83 HIS A O 1
ATOM 692 N N . TRP A 1 84 ? -14.494 6.121 17.520 1.00 94.19 84 TRP A N 1
ATOM 693 C CA . TRP A 1 84 ? -15.254 5.075 18.199 1.00 94.19 84 TRP A CA 1
ATOM 694 C C . TRP A 1 84 ? -14.859 4.943 19.673 1.00 94.19 84 TRP A C 1
ATOM 696 O O . TRP A 1 84 ? -15.718 4.848 20.551 1.00 94.19 84 TRP A O 1
ATOM 706 N N . THR A 1 85 ? -13.560 4.943 19.977 1.00 94.06 85 THR A N 1
ATOM 707 C CA . THR A 1 85 ? -13.086 4.829 21.364 1.00 94.06 85 THR A CA 1
ATOM 708 C C . THR A 1 85 ? -13.419 6.062 22.191 1.00 94.06 85 THR A C 1
ATOM 710 O O . THR A 1 85 ? -13.731 5.920 23.371 1.00 94.06 85 THR A O 1
ATOM 713 N N . GLU A 1 86 ? -13.418 7.255 21.598 1.00 94.94 86 GLU A N 1
ATOM 714 C CA . GLU A 1 86 ? -13.894 8.478 22.240 1.00 94.94 86 GLU A CA 1
ATOM 715 C C . GLU A 1 86 ? -15.385 8.404 22.560 1.00 94.94 86 GLU A C 1
ATOM 717 O O . GLU A 1 86 ? -15.792 8.759 23.668 1.00 94.94 86 GLU A O 1
ATOM 722 N N . HIS A 1 87 ? -16.200 7.929 21.615 1.00 93.19 87 HIS A N 1
ATOM 723 C CA . HIS A 1 87 ? -17.627 7.732 21.842 1.00 93.19 87 HIS A CA 1
ATOM 724 C C . HIS A 1 87 ? -17.870 6.737 22.983 1.00 93.19 87 HIS A C 1
ATOM 726 O O . HIS A 1 87 ? -18.575 7.047 23.944 1.00 93.19 87 HIS A O 1
ATOM 732 N N . GLN A 1 88 ? -17.203 5.585 22.946 1.00 90.69 88 GLN A N 1
ATOM 733 C CA . GLN A 1 88 ? -17.371 4.549 23.959 1.00 90.69 88 GLN A CA 1
ATOM 734 C C . GLN A 1 88 ? -16.802 4.954 25.331 1.00 90.69 88 GLN A C 1
ATOM 736 O O . GLN A 1 88 ? -17.382 4.615 26.357 1.00 90.69 88 GLN A O 1
ATOM 741 N N . SER A 1 89 ? -15.731 5.752 25.366 1.00 91.12 89 SER A N 1
ATOM 742 C CA . SER A 1 89 ? -15.176 6.353 26.592 1.00 91.12 89 SER A CA 1
ATOM 743 C C . SER A 1 89 ? -16.131 7.367 27.236 1.00 91.12 89 SER A C 1
ATOM 745 O O . SER A 1 89 ? -16.170 7.533 28.455 1.00 91.12 89 SER A O 1
ATOM 747 N N . LYS A 1 90 ? -16.953 8.057 26.434 1.00 91.62 90 LYS A N 1
ATOM 748 C CA . LYS A 1 90 ? -18.039 8.890 26.972 1.00 91.62 90 LYS A CA 1
ATOM 749 C C . LYS A 1 90 ? -19.138 8.011 27.574 1.00 91.62 90 LYS A C 1
ATOM 751 O O . LYS A 1 90 ? -19.625 8.336 28.653 1.00 91.62 90 LYS A O 1
ATOM 756 N N . LEU A 1 91 ? -19.483 6.902 26.916 1.00 89.81 91 LEU A N 1
ATOM 757 C CA . LEU A 1 91 ? -20.511 5.960 27.371 1.00 89.81 91 LEU A CA 1
ATOM 758 C C . LEU A 1 91 ? -20.105 5.144 28.607 1.00 89.81 91 LEU A C 1
ATOM 760 O O . LEU A 1 91 ? -20.972 4.814 29.409 1.00 89.81 91 LEU A O 1
ATOM 764 N N . SER A 1 92 ? -18.813 4.874 28.819 1.00 87.75 92 SER A N 1
ATOM 765 C CA . SER A 1 92 ? -18.324 4.098 29.973 1.00 87.75 92 SER A CA 1
ATOM 766 C C . SER A 1 92 ? -18.564 4.774 31.329 1.00 87.75 92 SER A C 1
ATOM 768 O O . SER A 1 92 ? -18.383 4.153 32.368 1.00 87.75 92 SER A O 1
ATOM 770 N N . LYS A 1 93 ? -18.965 6.050 31.336 1.00 88.62 93 LYS A N 1
ATOM 771 C CA . LYS A 1 93 ? -19.329 6.804 32.547 1.00 88.62 93 LYS A CA 1
ATOM 772 C C . LYS A 1 93 ? -20.764 6.541 33.014 1.00 88.62 93 LYS A C 1
ATOM 774 O O . LYS A 1 93 ? -21.153 7.027 34.072 1.00 88.62 93 LYS A O 1
ATOM 779 N N . PHE A 1 94 ? -21.558 5.838 32.212 1.00 91.12 94 PHE A N 1
ATOM 780 C CA . PHE A 1 94 ? -22.972 5.577 32.455 1.00 91.12 94 PHE A CA 1
ATOM 781 C C . PHE A 1 94 ? -23.192 4.084 32.692 1.00 91.12 94 PHE A C 1
ATOM 783 O O . PHE A 1 94 ? -22.551 3.252 32.053 1.00 91.12 94 PHE A O 1
ATOM 790 N N . LEU A 1 95 ? -24.151 3.738 33.554 1.00 90.56 95 LEU A N 1
ATOM 791 C CA . LEU A 1 95 ? -24.548 2.346 33.741 1.00 90.56 95 LEU A CA 1
ATOM 792 C C . LEU A 1 95 ? -25.345 1.870 32.528 1.00 90.56 95 LEU A C 1
ATOM 794 O O . LEU A 1 95 ? -26.266 2.550 32.070 1.00 90.56 95 LEU A O 1
ATOM 798 N N . ARG A 1 96 ? -24.997 0.683 32.032 1.00 92.75 96 ARG A N 1
ATOM 799 C CA . ARG A 1 96 ? -25.663 0.018 30.906 1.00 92.75 96 ARG A CA 1
ATOM 800 C C . ARG A 1 96 ? -26.742 -0.965 31.378 1.00 92.75 96 ARG A C 1
ATOM 802 O O . ARG A 1 96 ? -26.470 -1.808 32.231 1.00 92.75 96 ARG A O 1
ATOM 809 N N . THR A 1 97 ? -27.939 -0.909 30.789 1.00 89.88 97 THR A N 1
ATOM 810 C CA . THR A 1 97 ? -28.995 -1.923 30.993 1.00 89.88 97 THR A CA 1
ATOM 811 C C . THR A 1 97 ? -28.773 -3.185 30.148 1.00 89.88 97 THR A C 1
ATOM 813 O O . THR A 1 97 ? -28.044 -3.171 29.160 1.00 89.88 97 THR A O 1
ATOM 816 N N . THR A 1 98 ? -29.435 -4.287 30.512 1.00 90.19 98 THR A N 1
ATOM 817 C CA . THR A 1 98 ? -29.433 -5.559 29.760 1.00 90.19 98 THR A CA 1
ATOM 818 C C . THR A 1 98 ? -30.440 -5.599 28.603 1.00 90.19 98 THR A C 1
ATOM 820 O O . THR A 1 98 ? -30.627 -6.648 27.994 1.00 90.19 98 THR A O 1
ATOM 823 N N . ALA A 1 99 ? -31.124 -4.488 28.317 1.00 90.06 99 ALA A N 1
ATOM 824 C CA . ALA A 1 99 ? -32.107 -4.406 27.241 1.00 90.06 99 ALA A CA 1
ATOM 825 C C . ALA A 1 99 ? -31.431 -4.320 25.862 1.00 90.06 99 ALA A C 1
ATOM 827 O O . ALA A 1 99 ? -30.306 -3.838 25.742 1.00 90.06 99 ALA A O 1
ATOM 828 N N . GLU A 1 100 ? -32.147 -4.727 24.815 1.00 90.06 100 GLU A N 1
ATOM 829 C CA . GLU A 1 100 ? -31.782 -4.461 23.423 1.00 90.06 100 GLU A CA 1
ATOM 830 C C . GLU A 1 100 ? -32.762 -3.425 22.846 1.00 90.06 100 GLU A C 1
ATOM 832 O O . GLU A 1 100 ? -33.948 -3.736 22.708 1.00 90.06 100 GLU A O 1
ATOM 837 N N . PRO A 1 101 ? -32.322 -2.193 22.518 1.00 89.81 101 PRO A N 1
ATOM 838 C CA . PRO A 1 101 ? -30.964 -1.646 22.627 1.00 89.81 101 PRO A CA 1
ATOM 839 C C . PRO A 1 101 ? -30.551 -1.272 24.070 1.00 89.81 101 PRO A C 1
ATOM 841 O O . PRO A 1 101 ? -31.411 -0.886 24.869 1.00 89.81 101 PRO A O 1
ATOM 844 N N . PRO A 1 102 ? -29.242 -1.316 24.402 1.00 90.50 102 PRO A N 1
ATOM 845 C CA . PRO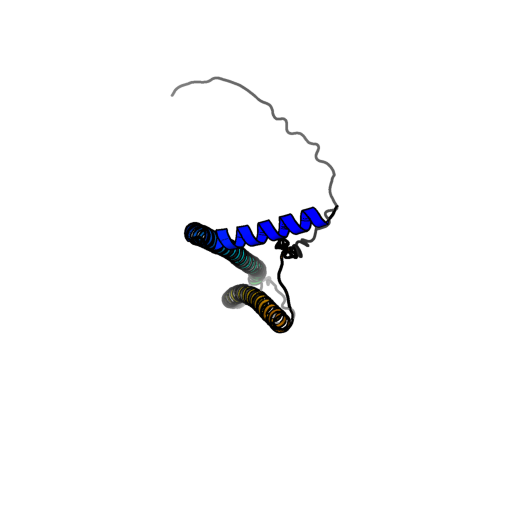 A 1 102 ? -28.763 -0.934 25.727 1.00 90.50 102 PRO A CA 1
ATOM 846 C C . PRO A 1 102 ? -29.036 0.539 26.022 1.00 90.50 102 PRO A C 1
ATOM 848 O O . PRO A 1 102 ? -28.740 1.417 25.210 1.00 90.50 102 PRO A O 1
ATOM 851 N N . ILE A 1 103 ? -29.565 0.813 27.211 1.00 92.38 103 ILE A N 1
ATOM 852 C CA . ILE A 1 103 ? -29.851 2.170 27.676 1.00 92.38 103 ILE A CA 1
ATOM 853 C C . ILE A 1 103 ? -28.781 2.563 28.691 1.00 92.38 103 ILE A C 1
ATOM 855 O O . ILE A 1 103 ? -28.499 1.817 29.630 1.00 92.38 103 ILE A O 1
ATOM 859 N N . TYR A 1 104 ? -28.201 3.744 28.493 1.00 92.19 104 TYR A N 1
ATOM 860 C CA . TYR A 1 104 ? -27.193 4.331 29.368 1.00 92.19 104 TYR A CA 1
ATOM 861 C C . TYR A 1 104 ? -27.849 5.339 30.309 1.00 92.19 104 TYR A C 1
ATOM 863 O O . TYR A 1 104 ? -28.548 6.246 29.856 1.00 92.19 104 TYR A O 1
ATOM 871 N N . TYR A 1 105 ? -27.641 5.187 31.617 1.00 92.88 105 TYR A N 1
ATOM 872 C CA . TYR A 1 105 ? -28.255 6.057 32.620 1.00 92.88 105 TYR A CA 1
ATOM 873 C C . TYR A 1 105 ? -27.348 6.288 33.833 1.00 92.88 105 TYR A C 1
ATOM 875 O O . TYR A 1 105 ? -26.404 5.541 34.088 1.00 92.88 105 TYR A O 1
ATOM 883 N N . ILE A 1 106 ? -27.653 7.345 34.589 1.00 90.06 106 ILE A N 1
ATOM 884 C CA . ILE A 1 106 ? -27.045 7.633 35.892 1.00 90.06 106 ILE A CA 1
ATOM 885 C C . ILE A 1 106 ? -28.179 7.644 36.927 1.00 90.06 106 ILE A C 1
ATOM 887 O O . ILE A 1 106 ? -29.085 8.474 36.818 1.00 90.06 106 ILE A O 1
ATOM 891 N N . PRO A 1 107 ? -28.180 6.724 37.907 1.00 88.75 107 PRO A N 1
ATOM 892 C CA . PRO A 1 107 ? -29.143 6.743 39.001 1.00 88.75 107 PRO A CA 1
ATOM 893 C C . PRO A 1 107 ? -28.988 7.997 39.871 1.00 88.75 107 PRO A C 1
ATOM 895 O O . PRO A 1 107 ? -27.880 8.485 40.072 1.00 88.75 107 PRO A O 1
ATOM 898 N N . ALA A 1 108 ? -30.086 8.470 40.466 1.00 88.44 108 ALA A N 1
ATOM 899 C CA . ALA A 1 108 ? -30.047 9.596 41.405 1.00 88.44 108 ALA A CA 1
ATOM 900 C C . ALA A 1 108 ? -29.321 9.260 42.724 1.00 88.44 108 ALA A C 1
ATOM 902 O O . ALA A 1 108 ? -28.671 10.123 43.305 1.00 88.44 108 ALA A O 1
ATOM 903 N N . ASN A 1 109 ? -29.408 8.003 43.177 1.00 87.00 109 ASN A N 1
ATOM 904 C CA . ASN A 1 109 ? -28.714 7.505 44.364 1.00 87.00 109 ASN A CA 1
ATOM 905 C C . ASN A 1 109 ? -27.675 6.470 43.937 1.00 87.00 109 ASN A C 1
ATOM 907 O O . ASN A 1 109 ? -28.025 5.443 43.355 1.00 87.00 109 ASN A O 1
ATOM 911 N N . PHE A 1 110 ? -26.407 6.742 44.227 1.00 85.31 110 PHE A N 1
ATOM 912 C CA . PHE A 1 110 ? -25.299 5.889 43.821 1.00 85.31 110 PHE A CA 1
ATOM 913 C C . PHE A 1 110 ? -24.906 4.951 44.971 1.00 85.31 110 PHE A C 1
ATOM 915 O O . PHE A 1 110 ? -24.458 5.404 46.022 1.00 85.31 110 PHE A O 1
ATOM 922 N N . THR A 1 111 ? -25.124 3.649 44.789 1.00 89.69 111 THR A N 1
ATOM 923 C CA . THR A 1 111 ? -24.812 2.598 45.775 1.00 89.69 111 THR A CA 1
ATOM 924 C C . THR A 1 111 ? -23.451 1.959 45.472 1.00 89.69 111 THR A C 1
ATOM 926 O O . THR A 1 111 ? -23.029 1.931 44.318 1.00 89.69 111 THR A O 1
ATOM 929 N N . GLU A 1 112 ? -22.777 1.388 46.475 1.00 88.94 112 GLU A N 1
ATOM 930 C CA . GLU A 1 112 ? -21.488 0.686 46.308 1.00 88.94 112 GLU A CA 1
ATOM 931 C C . GLU A 1 112 ? -21.547 -0.472 45.294 1.00 88.94 112 GLU A C 1
ATOM 933 O O . GLU A 1 112 ? -20.579 -0.749 44.592 1.00 88.94 112 GLU A O 1
ATOM 938 N N . GLU A 1 113 ? -22.689 -1.149 45.170 1.00 87.25 113 GLU A N 1
ATOM 939 C CA . GLU A 1 113 ? -22.882 -2.197 44.158 1.00 87.25 113 GLU A CA 1
ATOM 940 C C . GLU A 1 113 ? -22.835 -1.630 42.734 1.00 87.25 113 GLU A C 1
ATOM 942 O O . GLU A 1 113 ? -22.242 -2.231 41.843 1.00 87.25 113 GLU A O 1
ATOM 947 N N . MET A 1 114 ? -23.390 -0.432 42.532 1.00 88.00 114 MET A N 1
ATOM 948 C CA . MET A 1 114 ? -23.386 0.252 41.237 1.00 88.00 114 MET A CA 1
ATOM 949 C C . MET A 1 114 ? -21.983 0.743 40.864 1.00 88.00 114 MET A C 1
ATOM 951 O O . MET A 1 114 ? -21.642 0.760 39.685 1.00 88.00 114 MET A O 1
ATOM 955 N N . GLN A 1 115 ? -21.154 1.087 41.858 1.00 87.62 115 GLN A N 1
ATOM 956 C CA . GLN A 1 115 ? -19.729 1.371 41.652 1.00 87.62 115 GLN A CA 1
ATOM 957 C C . GLN A 1 115 ? -18.994 0.150 41.114 1.00 87.62 115 GLN A C 1
ATOM 959 O O . GLN A 1 115 ? -18.317 0.252 40.100 1.00 87.62 115 GLN A O 1
ATOM 964 N N . LYS A 1 116 ? -19.200 -1.019 41.731 1.00 91.31 116 LYS A N 1
ATOM 965 C CA . LYS A 1 116 ? -18.581 -2.269 41.269 1.00 91.31 116 LYS A CA 1
ATOM 966 C C . LYS A 1 116 ? -18.995 -2.614 39.839 1.00 91.31 116 LYS A C 1
ATOM 968 O O . LYS A 1 116 ? -18.144 -2.960 39.030 1.00 91.31 116 LYS A O 1
ATOM 973 N N . VAL A 1 117 ? -20.282 -2.459 39.509 1.00 90.44 117 VAL A N 1
ATOM 974 C CA . VAL A 1 117 ? -20.782 -2.677 38.140 1.00 90.44 117 VAL A CA 1
ATOM 975 C C . VAL A 1 117 ? -20.125 -1.717 37.144 1.00 90.44 117 VAL A C 1
ATOM 977 O O . VAL A 1 117 ? -19.793 -2.128 36.036 1.00 90.44 117 VAL A O 1
ATOM 980 N N . LEU A 1 118 ? -19.922 -0.455 37.524 1.00 91.19 118 LEU A N 1
ATOM 981 C CA . LEU A 1 118 ? -19.256 0.533 36.677 1.00 91.19 118 LEU A CA 1
ATOM 982 C C . LEU A 1 118 ? -17.764 0.213 36.488 1.00 91.19 118 LEU A C 1
ATOM 984 O O . LEU A 1 118 ? -17.265 0.284 35.366 1.00 91.19 118 LEU A O 1
ATOM 988 N N . ASP A 1 119 ? -17.076 -0.205 37.551 1.00 91.12 119 ASP A N 1
ATOM 989 C CA . ASP A 1 119 ? -15.674 -0.626 37.494 1.00 91.12 119 ASP A CA 1
ATOM 990 C C . ASP A 1 119 ? -15.492 -1.856 36.595 1.00 91.12 119 ASP A C 1
ATOM 992 O O . ASP A 1 119 ? -14.552 -1.917 35.802 1.00 91.12 119 ASP A O 1
ATOM 996 N N . ASP A 1 120 ? -16.395 -2.834 36.681 1.00 91.31 120 ASP A N 1
ATOM 997 C CA . ASP A 1 120 ? -16.356 -4.022 35.827 1.00 91.31 120 ASP A CA 1
ATOM 998 C C . ASP A 1 120 ? -16.662 -3.666 34.362 1.00 91.31 120 ASP A C 1
ATOM 1000 O O . ASP A 1 120 ? -15.939 -4.096 33.466 1.00 91.31 120 ASP A O 1
ATOM 1004 N N . GLN A 1 121 ? -17.627 -2.773 34.102 1.00 90.50 121 GLN A N 1
ATOM 1005 C CA . GLN A 1 121 ? -17.875 -2.235 32.754 1.00 90.50 121 GLN A CA 1
ATOM 1006 C C . GLN A 1 121 ? -16.659 -1.492 32.184 1.00 90.50 121 GLN A C 1
ATOM 1008 O O . GLN A 1 121 ? -16.398 -1.553 30.979 1.00 90.50 121 GLN A O 1
ATOM 1013 N N . GLN A 1 122 ? -15.906 -0.788 33.030 1.00 90.44 122 GLN A N 1
ATOM 1014 C CA . GLN A 1 122 ? -14.687 -0.106 32.618 1.00 90.44 122 GLN A CA 1
ATOM 1015 C C . GLN A 1 122 ? -13.574 -1.104 32.267 1.00 90.44 122 GLN A C 1
ATOM 1017 O O . GLN A 1 122 ? -12.912 -0.922 31.245 1.00 90.44 122 GLN A O 1
ATOM 1022 N N . LYS A 1 123 ? -13.402 -2.180 33.046 1.00 92.75 123 LYS A N 1
ATOM 1023 C CA . LYS A 1 123 ? -12.455 -3.261 32.715 1.00 92.75 123 LYS A CA 1
ATOM 1024 C C . LYS A 1 123 ? -12.823 -3.944 31.401 1.00 92.75 123 LYS A C 1
ATOM 1026 O O . LYS A 1 123 ? -11.961 -4.072 30.535 1.00 92.75 123 LYS A O 1
ATOM 1031 N N . ASP A 1 124 ? -14.099 -4.284 31.211 1.00 91.38 124 ASP A N 1
ATOM 1032 C CA . ASP A 1 124 ? -14.601 -4.866 29.962 1.00 91.38 124 ASP A CA 1
ATOM 1033 C C . ASP A 1 124 ? -14.296 -3.949 28.766 1.00 91.38 124 ASP A C 1
ATOM 1035 O O . ASP A 1 124 ? -13.875 -4.401 27.699 1.00 91.38 124 ASP A O 1
ATOM 1039 N N . PHE A 1 125 ? -14.468 -2.633 28.938 1.00 90.94 125 PHE A N 1
ATOM 1040 C CA . PHE A 1 125 ? -14.135 -1.651 27.909 1.00 90.94 125 PHE A CA 1
ATOM 1041 C C . PHE A 1 125 ? -12.628 -1.578 27.624 1.00 90.94 125 PHE A C 1
ATOM 1043 O O . PHE A 1 125 ? -12.230 -1.446 26.465 1.00 90.94 125 PHE A O 1
ATOM 1050 N N . GLU A 1 126 ? -11.776 -1.671 28.644 1.00 91.88 126 GLU A N 1
ATOM 1051 C CA . GLU A 1 126 ? -10.322 -1.691 28.476 1.00 91.88 126 GLU A CA 1
ATOM 1052 C C . GLU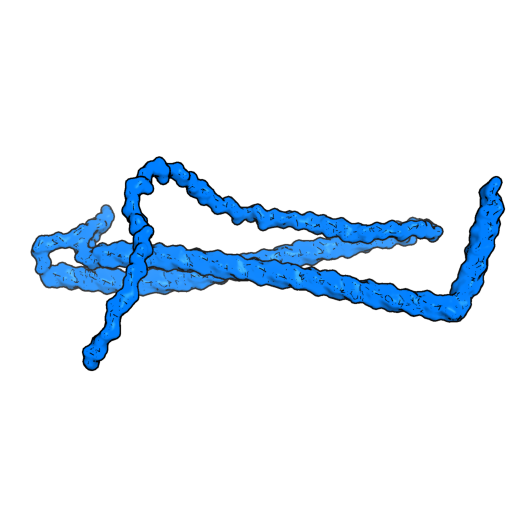 A 1 126 ? -9.840 -2.949 27.747 1.00 91.88 126 GLU A C 1
ATOM 1054 O O . GLU A 1 126 ? -8.986 -2.852 26.861 1.00 91.88 126 GLU A O 1
ATOM 1059 N N . GLU A 1 127 ? -10.398 -4.113 28.075 1.00 94.44 127 GLU A N 1
ATOM 1060 C CA . GLU A 1 127 ? -10.132 -5.369 27.369 1.00 94.44 127 GLU A CA 1
ATOM 1061 C C . GLU A 1 127 ? -10.607 -5.298 25.919 1.00 94.44 127 GLU A C 1
ATOM 1063 O O . GLU A 1 127 ? -9.837 -5.576 24.996 1.00 94.44 127 GLU A O 1
ATOM 1068 N N . TRP A 1 128 ? -11.830 -4.814 25.694 1.00 93.25 128 TRP A N 1
ATOM 1069 C CA . TRP A 1 128 ? -12.356 -4.577 24.353 1.00 93.25 128 TRP A CA 1
ATOM 1070 C C . TRP A 1 128 ? -11.462 -3.619 23.551 1.00 93.25 128 TRP A C 1
ATOM 1072 O O . TRP A 1 128 ? -11.146 -3.885 22.391 1.00 93.25 128 TRP A O 1
ATOM 1082 N N . LYS A 1 129 ? -10.983 -2.532 24.168 1.00 93.88 129 LYS A N 1
ATOM 1083 C CA . LYS A 1 129 ? -10.088 -1.555 23.532 1.00 93.88 129 LYS A CA 1
ATOM 1084 C C . LYS A 1 129 ? -8.738 -2.172 23.157 1.00 93.88 129 LYS A C 1
ATOM 1086 O O . LYS A 1 129 ? -8.195 -1.821 22.107 1.00 93.88 129 LYS A O 1
ATOM 1091 N N . LYS A 1 130 ? -8.190 -3.065 23.990 1.00 94.50 130 LYS A N 1
ATOM 1092 C CA . LYS A 1 130 ? -6.954 -3.812 23.694 1.00 94.50 130 LYS A CA 1
ATOM 1093 C C . LYS A 1 130 ? -7.164 -4.764 22.520 1.00 94.50 130 LYS A C 1
ATOM 1095 O O . LYS A 1 130 ? -6.455 -4.636 21.526 1.00 94.50 130 LYS A O 1
ATOM 1100 N N . ASN A 1 131 ? -8.193 -5.608 22.581 1.00 94.56 131 ASN A N 1
ATOM 1101 C CA . ASN A 1 131 ? -8.523 -6.550 21.510 1.00 94.56 131 ASN A CA 1
ATOM 1102 C C . ASN A 1 131 ? -8.752 -5.821 20.183 1.00 94.56 131 ASN A C 1
ATOM 1104 O O . ASN A 1 131 ? -8.186 -6.186 19.155 1.00 94.56 131 ASN A O 1
ATOM 1108 N N . ARG A 1 132 ? -9.504 -4.714 20.207 1.00 93.06 132 ARG A N 1
ATOM 1109 C CA . ARG A 1 132 ? -9.782 -3.937 18.999 1.00 93.06 132 ARG A CA 1
ATOM 1110 C C . ARG A 1 132 ? -8.534 -3.268 18.422 1.00 93.06 132 ARG A C 1
ATOM 1112 O O . ARG A 1 132 ? -8.419 -3.151 17.206 1.00 93.06 132 ARG A O 1
ATOM 1119 N N . ARG A 1 133 ? -7.583 -2.856 19.267 1.00 92.94 133 ARG A N 1
ATOM 1120 C CA . ARG A 1 133 ? -6.278 -2.341 18.821 1.00 92.94 133 ARG A CA 1
ATOM 1121 C C . ARG A 1 133 ? -5.427 -3.439 18.179 1.00 92.94 133 ARG A C 1
ATOM 1123 O O . ARG A 1 133 ? -4.758 -3.179 17.181 1.00 92.94 133 ARG A O 1
ATOM 1130 N N . GLU A 1 134 ? -5.448 -4.651 18.722 1.00 94.81 134 GLU A N 1
ATOM 1131 C CA . GLU A 1 134 ? -4.746 -5.793 18.128 1.00 94.81 134 GLU A CA 1
ATOM 1132 C C . GLU A 1 134 ? -5.340 -6.183 16.773 1.00 94.81 134 GLU A C 1
ATOM 1134 O O . GLU A 1 134 ? -4.594 -6.396 15.821 1.00 94.81 134 GLU A O 1
ATOM 1139 N N . GLU A 1 135 ? -6.669 -6.218 16.660 1.00 92.69 135 GLU A N 1
ATOM 1140 C CA . GLU A 1 135 ? -7.366 -6.411 15.386 1.00 92.69 135 GLU A CA 1
ATOM 1141 C C . GLU A 1 135 ? -6.991 -5.328 14.375 1.00 92.69 135 GLU A C 1
ATOM 1143 O O . GLU A 1 135 ? -6.601 -5.652 13.260 1.00 92.69 135 GLU A O 1
ATOM 1148 N N . LEU A 1 136 ? -7.037 -4.053 14.772 1.00 94.31 136 LEU A N 1
ATOM 1149 C CA . LEU A 1 136 ? -6.636 -2.932 13.922 1.00 94.31 136 LEU A CA 1
ATOM 1150 C C . LEU A 1 136 ? -5.197 -3.097 13.417 1.00 94.31 136 LEU A C 1
ATOM 1152 O O . LEU A 1 136 ? -4.937 -2.914 12.235 1.00 94.31 136 LEU A O 1
ATOM 1156 N N . THR A 1 137 ? -4.281 -3.516 14.292 1.00 95.06 137 THR A N 1
ATOM 1157 C CA . THR A 1 137 ? -2.877 -3.758 13.926 1.00 95.06 137 THR A CA 1
ATOM 1158 C C . THR A 1 137 ? -2.737 -4.911 12.927 1.00 95.06 137 THR A C 1
ATOM 1160 O O . THR A 1 137 ? -1.872 -4.864 12.055 1.00 95.06 137 THR A O 1
ATOM 1163 N N . LYS A 1 138 ? -3.565 -5.957 13.041 1.00 94.88 138 LYS A N 1
ATOM 1164 C CA . LYS A 1 138 ? -3.600 -7.056 12.061 1.00 94.88 138 LYS A CA 1
ATOM 1165 C C . LYS A 1 138 ? -4.118 -6.559 10.715 1.00 94.88 138 LYS A C 1
ATOM 1167 O O . LYS A 1 138 ? -3.421 -6.719 9.724 1.00 94.88 138 LYS A O 1
ATOM 1172 N N . TYR A 1 139 ? -5.247 -5.850 10.706 1.00 93.62 139 TYR A N 1
ATOM 1173 C CA . TYR A 1 139 ? -5.806 -5.274 9.482 1.00 93.62 139 TYR A CA 1
ATOM 1174 C C . TYR A 1 139 ? -4.838 -4.318 8.785 1.00 93.62 139 TYR A C 1
ATOM 1176 O O . TYR A 1 139 ? -4.737 -4.354 7.567 1.00 93.62 139 TYR A O 1
ATOM 1184 N N . GLN A 1 140 ? -4.091 -3.498 9.529 1.00 93.88 140 GLN A N 1
ATOM 1185 C CA . GLN A 1 140 ? -3.054 -2.636 8.954 1.00 93.88 140 GLN A CA 1
ATOM 1186 C C . GLN A 1 140 ? -1.980 -3.450 8.223 1.00 93.88 140 GLN A C 1
ATOM 1188 O O . GLN A 1 140 ? -1.613 -3.106 7.104 1.00 93.88 140 GLN A O 1
ATOM 1193 N N . LYS A 1 141 ? -1.509 -4.555 8.813 1.00 94.50 141 LYS A N 1
ATOM 1194 C CA . LYS A 1 141 ? -0.535 -5.439 8.155 1.00 94.50 141 LYS A CA 1
ATOM 1195 C C . LYS A 1 141 ? -1.120 -6.080 6.904 1.00 94.50 141 LYS A C 1
ATOM 1197 O O . LYS A 1 141 ? -0.535 -5.927 5.835 1.00 94.50 141 LYS A O 1
ATOM 1202 N N . ASP A 1 142 ? -2.290 -6.700 7.023 1.00 94.12 142 ASP A N 1
ATOM 1203 C CA . ASP A 1 142 ? -2.967 -7.364 5.904 1.00 94.12 142 ASP A CA 1
ATOM 1204 C C . ASP A 1 142 ? -3.195 -6.384 4.744 1.00 94.12 142 ASP A C 1
ATOM 1206 O O . ASP A 1 142 ? -3.009 -6.722 3.577 1.00 94.12 142 ASP A O 1
ATOM 1210 N N . LEU A 1 143 ? -3.527 -5.133 5.065 1.00 93.31 143 LEU A N 1
ATOM 1211 C CA . LEU A 1 143 ? -3.709 -4.072 4.091 1.00 93.31 143 LEU A CA 1
ATOM 1212 C C . LEU A 1 143 ? -2.403 -3.703 3.382 1.00 93.31 143 LEU A C 1
ATOM 1214 O O . LEU A 1 143 ? -2.366 -3.618 2.155 1.00 93.31 143 LEU A O 1
ATOM 1218 N N . THR A 1 144 ? -1.311 -3.519 4.128 1.00 91.44 144 THR A N 1
ATOM 1219 C CA . THR A 1 144 ? 0.002 -3.249 3.522 1.00 91.44 144 THR A CA 1
ATOM 1220 C C . THR A 1 144 ? 0.461 -4.388 2.619 1.00 91.44 144 THR A C 1
ATOM 1222 O O . THR A 1 144 ? 0.986 -4.135 1.536 1.00 91.44 144 THR A O 1
ATOM 1225 N N . GLU A 1 145 ? 0.232 -5.634 3.032 1.00 93.81 145 GLU A N 1
ATOM 1226 C CA . GLU A 1 145 ? 0.560 -6.824 2.250 1.00 93.81 145 GLU A CA 1
ATOM 1227 C C . GLU A 1 145 ? -0.301 -6.901 0.987 1.00 93.81 145 GLU A C 1
ATOM 1229 O O . GLU A 1 145 ? 0.224 -7.134 -0.101 1.00 93.81 145 GLU A O 1
ATOM 1234 N N . TRP A 1 146 ? -1.599 -6.615 1.088 1.00 92.38 146 TRP A N 1
ATOM 1235 C CA . TRP A 1 146 ? -2.498 -6.554 -0.062 1.00 92.38 146 TRP A CA 1
ATOM 1236 C C . TRP A 1 146 ? -2.056 -5.505 -1.096 1.00 92.38 146 TRP A C 1
ATOM 1238 O O . TRP A 1 146 ? -1.949 -5.813 -2.283 1.00 92.38 146 TRP A O 1
ATOM 1248 N N . HIS A 1 147 ? -1.706 -4.289 -0.664 1.00 91.31 147 HIS A N 1
ATOM 1249 C CA . HIS A 1 147 ? -1.215 -3.241 -1.571 1.00 91.31 147 HIS A CA 1
ATOM 1250 C C . HIS A 1 147 ? 0.118 -3.617 -2.235 1.00 91.31 147 HIS A C 1
ATOM 1252 O O . HIS A 1 147 ? 0.303 -3.374 -3.428 1.00 91.31 147 HIS A O 1
ATOM 1258 N N . LEU A 1 148 ? 1.050 -4.226 -1.494 1.00 89.94 148 LEU A N 1
ATOM 1259 C CA . LEU A 1 148 ? 2.346 -4.648 -2.039 1.00 89.94 148 LEU A CA 1
ATOM 1260 C C . LEU A 1 148 ? 2.213 -5.821 -3.018 1.00 89.94 148 LEU A C 1
ATOM 1262 O O . LEU A 1 148 ? 2.783 -5.770 -4.107 1.00 89.94 148 LEU A O 1
ATOM 1266 N N . THR A 1 149 ? 1.424 -6.837 -2.670 1.00 92.75 149 THR A N 1
ATOM 1267 C CA . THR A 1 149 ? 1.169 -7.995 -3.543 1.00 92.75 149 THR A CA 1
ATOM 1268 C C . THR A 1 149 ? 0.451 -7.588 -4.827 1.00 92.75 149 THR A C 1
ATOM 1270 O O . THR A 1 149 ? 0.757 -8.116 -5.895 1.00 92.75 149 THR A O 1
ATOM 1273 N N . ASN A 1 150 ? -0.450 -6.602 -4.766 1.00 93.31 150 ASN A N 1
ATOM 1274 C CA . ASN A 1 150 ? -1.098 -6.066 -5.959 1.00 93.31 150 ASN A CA 1
ATOM 1275 C C . ASN A 1 150 ? -0.094 -5.375 -6.903 1.00 93.31 150 ASN A C 1
ATOM 1277 O O . ASN A 1 150 ? -0.147 -5.593 -8.112 1.00 93.31 150 ASN A O 1
ATOM 1281 N N . VAL A 1 151 ? 0.871 -4.616 -6.366 1.00 90.38 151 VAL A N 1
ATOM 1282 C CA . VAL A 1 151 ? 1.956 -4.019 -7.171 1.00 90.38 151 VAL A CA 1
ATOM 1283 C C . VAL A 1 151 ? 2.847 -5.083 -7.800 1.00 90.38 151 VAL A C 1
ATOM 1285 O O . VAL A 1 151 ? 3.207 -4.970 -8.970 1.00 90.38 151 VAL A O 1
ATOM 1288 N N . GLU A 1 152 ? 3.211 -6.122 -7.050 1.00 89.31 152 GLU A N 1
ATOM 1289 C CA . GLU A 1 152 ? 4.004 -7.236 -7.580 1.00 89.31 152 GLU A CA 1
ATOM 1290 C C . GLU A 1 152 ? 3.267 -7.937 -8.727 1.00 89.31 152 GLU A C 1
ATOM 1292 O O . GLU A 1 152 ? 3.837 -8.113 -9.806 1.00 89.31 152 GLU A O 1
ATOM 1297 N N . ALA A 1 153 ? 1.974 -8.217 -8.550 1.00 91.25 153 ALA A N 1
ATOM 1298 C CA . ALA A 1 153 ? 1.130 -8.792 -9.591 1.00 91.25 153 ALA A CA 1
ATOM 1299 C C . ALA A 1 153 ? 1.010 -7.877 -10.823 1.00 91.25 153 ALA A C 1
ATOM 1301 O O . ALA A 1 153 ? 0.993 -8.356 -11.958 1.00 91.25 153 ALA A O 1
ATOM 1302 N N . GLU A 1 154 ? 0.935 -6.559 -10.639 1.00 88.19 154 GLU A N 1
ATOM 1303 C CA . GLU A 1 154 ? 0.882 -5.597 -11.742 1.00 88.19 154 GLU A CA 1
ATOM 1304 C C . GLU A 1 154 ? 2.196 -5.558 -12.539 1.00 88.19 154 GLU A C 1
ATOM 1306 O O . GLU A 1 154 ? 2.179 -5.588 -13.776 1.00 88.19 154 GLU A O 1
ATOM 1311 N N . ILE A 1 155 ? 3.338 -5.582 -11.844 1.00 88.44 155 ILE A N 1
ATOM 1312 C CA . ILE A 1 155 ? 4.670 -5.664 -12.458 1.00 88.44 155 ILE A CA 1
ATOM 1313 C C . ILE A 1 155 ? 4.825 -6.978 -13.233 1.00 88.44 155 ILE A C 1
ATOM 1315 O O . ILE A 1 155 ? 5.314 -6.972 -14.366 1.00 88.44 155 ILE A O 1
ATOM 1319 N N . GLU A 1 156 ? 4.388 -8.102 -12.666 1.00 89.25 156 GLU A N 1
ATOM 1320 C CA . GLU A 1 156 ? 4.409 -9.402 -13.342 1.00 89.25 156 GLU A CA 1
ATOM 1321 C C . GLU A 1 156 ? 3.532 -9.412 -14.595 1.00 89.25 156 GLU A C 1
ATOM 1323 O O . GLU A 1 156 ? 3.979 -9.849 -15.657 1.00 89.25 156 GLU A O 1
ATOM 1328 N N . ARG A 1 157 ? 2.311 -8.867 -14.523 1.00 89.50 157 ARG A N 1
ATOM 1329 C CA . ARG A 1 157 ? 1.429 -8.726 -15.693 1.00 89.50 157 ARG A CA 1
ATOM 1330 C C . ARG A 1 157 ? 2.086 -7.894 -16.789 1.00 89.50 157 ARG A C 1
ATOM 1332 O O . ARG A 1 157 ? 1.993 -8.259 -17.960 1.00 89.50 157 ARG A O 1
ATOM 1339 N N . TRP A 1 158 ? 2.763 -6.804 -16.432 1.00 85.06 158 TRP A N 1
ATOM 1340 C CA . TRP A 1 158 ? 3.489 -5.988 -17.402 1.00 85.06 158 TRP A CA 1
ATOM 1341 C C . TRP A 1 158 ? 4.662 -6.748 -18.038 1.00 85.06 158 TRP A C 1
ATOM 1343 O O . TRP A 1 158 ? 4.797 -6.750 -19.263 1.00 85.06 158 TRP A O 1
ATOM 1353 N N . ASN A 1 159 ? 5.463 -7.455 -17.239 1.00 86.25 159 ASN A N 1
ATOM 1354 C CA . ASN A 1 159 ? 6.551 -8.291 -17.748 1.00 86.25 159 ASN A CA 1
ATOM 1355 C C . ASN A 1 159 ? 6.034 -9.390 -18.687 1.00 86.25 159 ASN A C 1
ATOM 1357 O O . ASN A 1 159 ? 6.622 -9.623 -19.742 1.00 86.25 159 ASN A O 1
ATOM 1361 N N . ASN A 1 160 ? 4.908 -10.020 -18.349 1.00 88.31 160 ASN A N 1
ATOM 1362 C CA . ASN A 1 160 ? 4.280 -11.048 -19.175 1.00 88.31 160 ASN A CA 1
ATOM 1363 C C . ASN A 1 160 ? 3.770 -10.478 -20.501 1.00 88.31 160 ASN A C 1
ATOM 1365 O O . ASN A 1 160 ? 4.041 -11.065 -21.546 1.00 88.31 160 ASN A O 1
ATOM 1369 N N . ARG A 1 161 ? 3.117 -9.304 -20.489 1.00 86.12 161 ARG A N 1
ATOM 1370 C CA . ARG A 1 161 ? 2.726 -8.593 -21.720 1.00 86.12 161 ARG A CA 1
ATOM 1371 C C . ARG A 1 161 ? 3.940 -8.281 -22.596 1.00 86.12 161 ARG A C 1
ATOM 1373 O O . ARG A 1 161 ? 3.915 -8.540 -23.795 1.00 86.12 161 ARG A O 1
ATOM 1380 N N . ARG A 1 162 ? 5.033 -7.805 -21.994 1.00 81.12 162 ARG A N 1
ATOM 1381 C CA . ARG A 1 162 ? 6.280 -7.507 -22.710 1.00 81.12 162 ARG A CA 1
ATOM 1382 C C . ARG A 1 162 ? 6.924 -8.757 -23.313 1.00 81.12 162 ARG A C 1
ATOM 1384 O O . ARG A 1 162 ? 7.394 -8.716 -24.446 1.00 81.12 162 ARG A O 1
ATOM 1391 N N . ASN A 1 163 ? 6.977 -9.855 -22.566 1.00 83.88 163 ASN A N 1
ATOM 1392 C CA . ASN A 1 163 ? 7.559 -11.108 -23.043 1.00 83.88 163 ASN A CA 1
ATOM 1393 C C . ASN A 1 163 ? 6.704 -11.739 -24.150 1.00 83.88 163 ASN A C 1
ATOM 1395 O O . ASN A 1 163 ? 7.263 -12.232 -25.125 1.00 83.88 163 ASN A O 1
ATOM 1399 N N . ALA A 1 164 ? 5.375 -11.657 -24.047 1.00 84.62 164 ALA A N 1
ATOM 1400 C CA . ALA A 1 164 ? 4.461 -12.098 -25.098 1.00 84.62 164 ALA A CA 1
ATOM 1401 C C . ALA A 1 164 ? 4.636 -11.286 -26.393 1.00 84.62 164 ALA A C 1
ATOM 1403 O O . ALA A 1 164 ? 4.724 -11.874 -27.467 1.00 84.62 164 ALA A O 1
ATOM 1404 N N . ALA A 1 165 ? 4.772 -9.957 -26.298 1.00 80.06 165 ALA A N 1
ATOM 1405 C CA . ALA A 1 165 ? 5.033 -9.100 -27.456 1.00 80.06 165 ALA A CA 1
ATOM 1406 C C . ALA A 1 165 ? 6.371 -9.439 -28.138 1.00 80.06 165 ALA A C 1
ATOM 1408 O O . ALA A 1 165 ? 6.425 -9.587 -29.356 1.00 80.06 165 ALA A O 1
ATOM 1409 N N . LYS A 1 166 ? 7.442 -9.649 -27.359 1.00 77.44 166 LYS A N 1
ATOM 1410 C CA . LYS A 1 166 ? 8.741 -10.092 -27.897 1.00 77.44 166 LYS A CA 1
ATOM 1411 C C . LYS A 1 166 ? 8.650 -11.437 -28.623 1.00 77.44 166 LYS A C 1
ATOM 1413 O O . LYS A 1 166 ? 9.249 -11.579 -29.684 1.00 77.44 166 LYS A O 1
ATOM 1418 N N . LEU A 1 167 ? 7.916 -12.400 -28.060 1.00 75.19 167 LEU A N 1
ATOM 1419 C CA . LEU A 1 167 ? 7.742 -13.729 -28.654 1.00 75.19 167 LEU A CA 1
ATOM 1420 C C . LEU A 1 167 ? 6.962 -13.656 -29.979 1.00 75.19 167 LEU A C 1
ATOM 1422 O O . LEU A 1 167 ? 7.336 -14.301 -30.955 1.00 75.19 167 LEU A O 1
ATOM 1426 N N . ALA A 1 168 ? 5.917 -12.826 -30.030 1.00 75.50 168 ALA A N 1
ATOM 1427 C CA . ALA A 1 168 ? 5.130 -12.606 -31.242 1.00 75.50 168 ALA A CA 1
ATOM 1428 C C . ALA A 1 168 ? 5.953 -11.937 -32.357 1.00 75.50 168 ALA A C 1
ATOM 1430 O O . ALA A 1 168 ? 5.836 -12.324 -33.519 1.00 75.50 168 ALA A O 1
ATOM 1431 N N . VAL A 1 169 ? 6.826 -10.983 -32.010 1.00 70.81 169 VAL A N 1
ATOM 1432 C CA . VAL A 1 169 ? 7.754 -10.369 -32.973 1.00 70.81 169 VAL A CA 1
ATOM 1433 C C . VAL A 1 169 ? 8.755 -11.397 -33.505 1.00 70.81 169 VAL A C 1
ATOM 1435 O O . VAL A 1 169 ? 8.940 -11.469 -34.718 1.00 70.81 169 VAL A O 1
ATOM 1438 N N . SER A 1 170 ? 9.353 -12.245 -32.657 1.00 64.94 170 SER A N 1
ATOM 1439 C CA . SER A 1 170 ? 10.268 -13.292 -33.145 1.00 64.94 170 SER A CA 1
ATOM 1440 C C . SER A 1 170 ? 9.574 -14.299 -34.066 1.00 64.94 170 SER A C 1
ATOM 1442 O O . SER A 1 170 ? 10.114 -14.623 -35.117 1.00 64.94 170 SER A O 1
ATOM 1444 N N . GLU A 1 171 ? 8.353 -14.730 -33.736 1.00 60.47 171 GLU A N 1
ATOM 1445 C CA . GLU A 1 171 ? 7.608 -15.708 -34.542 1.00 60.47 171 GLU A CA 1
ATOM 1446 C C . GLU A 1 171 ? 7.125 -15.119 -35.885 1.00 60.47 171 GLU A C 1
ATOM 1448 O O . GLU A 1 171 ? 7.123 -15.801 -36.911 1.00 60.47 171 GLU A O 1
ATOM 1453 N N . GLY A 1 172 ? 6.760 -13.831 -35.911 1.00 57.56 172 GLY A N 1
ATOM 1454 C CA . GLY A 1 172 ? 6.453 -13.110 -37.151 1.00 57.56 172 GLY A CA 1
ATOM 1455 C C . GLY A 1 172 ? 7.682 -12.906 -38.045 1.00 57.56 172 GLY A C 1
ATOM 1456 O O . GLY A 1 172 ? 7.571 -12.957 -39.270 1.00 57.56 172 GLY A O 1
ATOM 1457 N N . THR A 1 173 ? 8.862 -12.744 -37.440 1.00 56.56 173 THR A N 1
ATOM 1458 C CA . THR A 1 173 ? 10.134 -12.609 -38.170 1.00 56.56 173 THR A CA 1
ATOM 1459 C C . THR A 1 173 ? 10.588 -13.951 -38.756 1.00 56.56 173 THR A C 1
ATOM 1461 O O . THR A 1 173 ? 11.079 -13.993 -39.882 1.00 56.56 173 THR A O 1
ATOM 1464 N N . GLU A 1 174 ? 10.366 -15.062 -38.045 1.00 45.47 174 GLU A N 1
ATOM 1465 C CA . GLU A 1 174 ? 10.675 -16.412 -38.537 1.00 45.47 174 GLU A CA 1
ATOM 1466 C C . GLU A 1 174 ? 9.795 -16.799 -39.738 1.00 45.47 174 GLU A C 1
ATOM 1468 O O . GLU A 1 174 ? 10.327 -17.203 -40.775 1.00 45.47 174 GLU A O 1
ATOM 1473 N N . LYS A 1 175 ? 8.476 -16.555 -39.677 1.00 50.41 175 LYS A N 1
ATOM 1474 C CA . LYS A 1 175 ? 7.555 -16.818 -40.804 1.00 50.41 175 LYS A CA 1
ATOM 1475 C C . LYS A 1 175 ? 7.848 -15.960 -42.043 1.00 50.41 175 LYS A C 1
ATOM 1477 O O . LYS A 1 175 ? 7.737 -16.457 -43.159 1.00 50.41 175 LYS A O 1
ATOM 1482 N N . GLY A 1 176 ? 8.287 -14.711 -41.865 1.00 43.28 176 GLY A N 1
ATOM 1483 C CA . GLY A 1 176 ? 8.729 -13.855 -42.975 1.00 43.28 176 GLY A CA 1
ATOM 1484 C C . GLY A 1 176 ? 10.073 -14.267 -43.593 1.00 43.28 176 GLY A C 1
ATOM 1485 O O . GLY A 1 176 ? 10.356 -13.918 -44.737 1.00 43.28 176 GLY A O 1
ATOM 1486 N N . SER A 1 177 ? 10.899 -15.030 -42.869 1.00 45.41 177 SER A N 1
ATOM 1487 C CA . SER A 1 177 ? 12.186 -15.532 -43.371 1.00 45.41 177 SER A CA 1
ATOM 1488 C C . SER A 1 177 ? 12.092 -16.891 -44.079 1.00 45.41 177 SER A C 1
ATOM 1490 O O . SER A 1 177 ? 12.912 -17.168 -44.954 1.00 45.41 177 SER A O 1
ATOM 1492 N N . GLU A 1 178 ? 11.075 -17.709 -43.777 1.00 41.88 178 GLU A N 1
ATOM 1493 C CA . GLU A 1 178 ? 10.815 -18.973 -44.486 1.00 41.88 178 GLU A CA 1
ATOM 1494 C C . GLU A 1 178 ? 10.176 -18.758 -45.873 1.00 41.88 178 GLU A C 1
ATOM 1496 O O . GLU A 1 178 ? 10.503 -19.486 -46.812 1.00 41.88 178 GLU A O 1
ATOM 1501 N N . GLU A 1 179 ? 9.348 -17.721 -46.061 1.00 44.44 179 GLU A N 1
ATOM 1502 C CA . GLU A 1 179 ? 8.812 -17.361 -47.390 1.00 44.44 179 GLU A CA 1
ATOM 1503 C C . GLU A 1 179 ? 9.827 -16.619 -48.284 1.00 44.44 179 GLU A C 1
ATOM 1505 O O . GLU A 1 179 ? 9.693 -16.623 -49.507 1.00 44.44 179 GLU A O 1
ATOM 1510 N N . ALA A 1 180 ? 10.893 -16.048 -47.713 1.00 44.31 180 ALA A N 1
ATOM 1511 C CA . ALA A 1 180 ? 11.933 -15.327 -48.457 1.00 44.31 180 ALA A CA 1
ATOM 1512 C C . ALA A 1 180 ? 13.045 -16.230 -49.041 1.00 44.31 180 ALA A C 1
ATOM 1514 O O . ALA A 1 180 ? 13.985 -15.730 -49.662 1.00 44.31 180 ALA A O 1
ATOM 1515 N N . ALA A 1 181 ? 12.967 -17.555 -48.865 1.00 43.19 181 ALA A N 1
ATOM 1516 C CA . ALA A 1 181 ? 13.977 -18.504 -49.352 1.00 43.19 181 ALA A CA 1
ATOM 1517 C C . ALA A 1 181 ? 13.689 -19.084 -50.756 1.00 43.19 181 ALA A C 1
ATOM 1519 O O . ALA A 1 181 ? 14.491 -19.868 -51.269 1.00 43.19 181 ALA A O 1
ATOM 1520 N N . ILE A 1 182 ? 12.580 -18.706 -51.407 1.00 44.34 182 ILE A N 1
ATOM 1521 C CA . ILE A 1 182 ? 12.223 -19.173 -52.759 1.00 44.34 182 ILE A CA 1
ATOM 1522 C C . ILE A 1 182 ? 11.849 -17.972 -53.645 1.00 44.34 182 ILE A C 1
ATOM 1524 O O . ILE A 1 182 ? 10.675 -17.705 -53.873 1.00 44.34 182 ILE A O 1
ATOM 1528 N N . GLY A 1 183 ? 12.843 -17.246 -54.172 1.00 36.50 183 GLY A N 1
ATOM 1529 C CA . GLY A 1 183 ? 12.597 -16.270 -55.247 1.00 36.50 183 GLY A CA 1
ATOM 1530 C C . GLY A 1 183 ? 13.617 -15.137 -55.387 1.00 36.50 183 GLY A C 1
ATOM 1531 O O . GLY A 1 183 ? 13.480 -14.104 -54.755 1.00 36.50 183 GLY A O 1
ATOM 1532 N N . GLU A 1 184 ? 14.611 -15.359 -56.250 1.00 34.78 184 GLU A N 1
ATOM 1533 C CA . GLU A 1 184 ? 15.255 -14.411 -57.188 1.00 34.78 184 GLU A CA 1
ATOM 1534 C C . GLU A 1 184 ? 15.515 -12.923 -56.817 1.00 34.78 184 GLU A C 1
ATOM 1536 O O . GLU A 1 184 ? 14.605 -12.106 -56.746 1.00 34.78 184 GLU A O 1
ATOM 1541 N N . GLY A 1 185 ? 16.803 -12.530 -56.880 1.00 30.42 185 GLY A N 1
ATOM 1542 C CA . GLY A 1 185 ? 17.243 -11.313 -57.600 1.00 30.42 185 GLY A CA 1
ATOM 1543 C C . GLY A 1 185 ? 17.725 -10.091 -56.782 1.00 30.42 185 GLY A C 1
ATOM 1544 O O . GLY A 1 185 ? 17.026 -9.658 -55.871 1.00 30.42 185 GLY A O 1
ATOM 1545 N N . PRO A 1 186 ? 18.888 -9.469 -57.105 1.00 46.97 186 PRO A N 1
ATOM 1546 C CA . PRO A 1 186 ? 19.457 -8.362 -56.331 1.00 46.97 186 PRO A CA 1
ATOM 1547 C C . PRO A 1 186 ? 19.089 -6.973 -56.893 1.00 46.97 186 PRO A C 1
ATOM 1549 O O . PRO A 1 186 ? 19.307 -6.719 -58.071 1.00 46.97 186 PRO A O 1
ATOM 1552 N N . GLN A 1 187 ? 18.617 -6.056 -56.037 1.00 34.94 187 GLN A N 1
ATOM 1553 C CA . GLN A 1 187 ? 19.181 -4.710 -55.777 1.00 34.94 187 GLN A CA 1
ATOM 1554 C C . GLN A 1 187 ? 18.153 -3.721 -55.186 1.00 34.94 187 GLN A C 1
ATOM 1556 O O . GLN A 1 187 ? 17.223 -3.278 -55.844 1.00 34.94 187 GLN A O 1
ATOM 1561 N N . GLN A 1 188 ? 18.460 -3.313 -53.950 1.00 38.59 188 GLN A N 1
ATOM 1562 C CA . GLN A 1 188 ? 18.512 -1.931 -53.455 1.00 38.59 188 GLN A CA 1
ATOM 1563 C C . GLN A 1 188 ? 17.257 -1.045 -53.566 1.00 38.59 188 GLN A C 1
ATOM 1565 O O . GLN A 1 188 ? 17.109 -0.245 -54.484 1.00 38.59 188 GLN A O 1
ATOM 1570 N N . HIS A 1 189 ? 16.497 -1.014 -52.472 1.00 30.31 189 HIS A N 1
ATOM 1571 C CA . HIS A 1 189 ? 16.0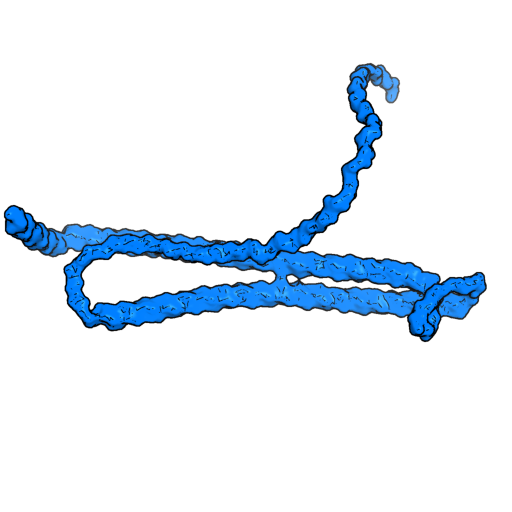50 0.244 -51.875 1.00 30.31 189 HIS A CA 1
ATOM 1572 C C . HIS A 1 189 ? 16.107 0.075 -50.350 1.00 30.31 189 HIS A C 1
ATOM 1574 O O . HIS A 1 189 ? 15.249 -0.573 -49.760 1.00 30.31 189 HIS A O 1
ATOM 1580 N N . ILE A 1 190 ? 17.166 0.585 -49.707 1.00 36.03 190 ILE A N 1
ATOM 1581 C CA . ILE A 1 190 ? 17.175 0.746 -48.247 1.00 36.03 190 ILE A CA 1
ATOM 1582 C C . ILE A 1 190 ? 16.274 1.948 -47.977 1.00 36.03 190 ILE A C 1
ATOM 1584 O O . ILE A 1 190 ? 16.729 3.089 -47.890 1.00 36.03 190 ILE A O 1
ATOM 1588 N N . GLU A 1 191 ? 14.972 1.690 -47.922 1.00 31.92 191 GLU A N 1
ATOM 1589 C CA . GLU A 1 191 ? 14.067 2.560 -47.197 1.00 31.92 191 GLU A CA 1
ATOM 1590 C C . GLU A 1 191 ? 14.543 2.527 -45.748 1.00 31.92 191 GLU A C 1
ATOM 1592 O O . GLU A 1 191 ? 14.630 1.469 -45.122 1.00 31.92 191 GLU A O 1
ATOM 1597 N N . LYS A 1 192 ? 14.953 3.692 -45.243 1.00 35.19 192 LYS A N 1
ATOM 1598 C CA . LYS A 1 192 ? 15.076 3.903 -43.808 1.00 35.19 192 LYS A CA 1
ATOM 1599 C C . LYS A 1 192 ? 13.718 3.533 -43.226 1.00 35.19 192 LYS A C 1
ATOM 1601 O O . LYS A 1 192 ? 12.782 4.317 -43.341 1.00 35.19 192 LYS A O 1
ATOM 1606 N N . VAL A 1 193 ? 13.621 2.347 -42.637 1.00 33.81 193 VAL A N 1
ATOM 1607 C CA . VAL A 1 193 ? 12.587 2.048 -41.658 1.00 33.81 193 VAL A CA 1
ATOM 1608 C C . VAL A 1 193 ? 12.873 3.030 -40.531 1.00 33.81 193 VAL A C 1
ATOM 1610 O O . VAL A 1 193 ? 13.787 2.853 -39.729 1.00 33.81 193 VAL A O 1
ATOM 1613 N N . GLN A 1 194 ? 12.199 4.175 -40.589 1.00 30.81 194 GLN A N 1
ATOM 1614 C CA . GLN A 1 194 ? 11.914 4.950 -39.404 1.00 30.81 194 GLN A CA 1
ATOM 1615 C C . GLN A 1 194 ? 11.255 3.941 -38.466 1.00 30.81 194 GLN A C 1
ATOM 1617 O O . GLN A 1 194 ? 10.157 3.468 -38.751 1.00 30.81 194 GLN A O 1
ATOM 1622 N N . ASP A 1 195 ? 11.979 3.546 -37.415 1.00 37.34 195 ASP A N 1
ATOM 1623 C CA . ASP A 1 195 ? 11.413 2.938 -36.212 1.00 37.34 195 ASP A CA 1
ATOM 1624 C C . ASP A 1 195 ? 10.458 3.986 -35.598 1.00 37.34 195 ASP A C 1
ATOM 1626 O O . ASP A 1 195 ? 10.729 4.565 -34.550 1.00 37.34 195 ASP A O 1
ATOM 1630 N N . GLU A 1 196 ? 9.363 4.296 -36.290 1.00 37.91 196 GLU A N 1
ATOM 1631 C CA . GLU A 1 196 ? 8.153 4.878 -35.723 1.00 37.91 196 GLU A CA 1
ATOM 1632 C C . GLU A 1 196 ? 7.421 3.723 -35.035 1.00 37.91 196 GLU A C 1
ATOM 1634 O O . GLU A 1 196 ? 6.312 3.332 -35.384 1.00 37.91 196 GLU A O 1
ATOM 1639 N N . GLU A 1 197 ? 8.078 3.147 -34.025 1.00 40.97 197 GLU A N 1
ATOM 1640 C CA . GLU A 1 197 ? 7.350 2.633 -32.877 1.00 40.97 197 GLU A CA 1
ATOM 1641 C C . GLU A 1 197 ? 6.853 3.874 -32.125 1.00 40.97 197 GLU A C 1
ATOM 1643 O O . GLU A 1 197 ? 7.376 4.241 -31.072 1.00 40.97 197 GLU A O 1
ATOM 1648 N N . ASP A 1 198 ? 5.833 4.529 -32.688 1.00 39.34 198 ASP A N 1
ATOM 1649 C CA . ASP A 1 198 ? 4.808 5.184 -31.887 1.00 39.34 198 ASP A CA 1
ATOM 1650 C C . ASP A 1 198 ? 4.155 4.055 -31.076 1.00 39.34 198 ASP A C 1
ATOM 1652 O O . ASP A 1 198 ? 3.104 3.505 -31.413 1.00 39.34 198 ASP A O 1
ATOM 1656 N N . GLU A 1 199 ? 4.863 3.632 -30.023 1.00 44.62 199 GLU A N 1
ATOM 1657 C CA . GLU A 1 199 ? 4.289 2.969 -28.870 1.00 44.62 199 GLU A CA 1
ATOM 1658 C C . GLU A 1 199 ? 3.262 3.978 -28.381 1.00 44.62 199 GLU A C 1
ATOM 1660 O O . GLU A 1 199 ? 3.611 4.972 -27.749 1.00 44.62 199 GLU A O 1
ATOM 1665 N N . VAL A 1 200 ? 2.019 3.790 -28.831 1.00 45.72 200 VAL A N 1
ATOM 1666 C CA . VAL A 1 200 ? 0.859 4.551 -28.398 1.00 45.72 200 VAL A CA 1
ATOM 1667 C C . VAL A 1 200 ? 0.880 4.432 -26.883 1.00 45.72 200 VAL A C 1
ATOM 1669 O O . VAL A 1 200 ? 0.505 3.403 -26.319 1.00 45.72 200 VAL A O 1
ATOM 1672 N N . GLU A 1 201 ? 1.450 5.443 -26.234 1.00 46.88 201 GLU A N 1
ATOM 1673 C CA . GLU A 1 201 ? 1.311 5.669 -24.817 1.00 46.88 201 GLU A CA 1
ATOM 1674 C C . GLU A 1 201 ? -0.194 5.832 -24.641 1.00 46.88 201 GLU A C 1
ATOM 1676 O O . GLU A 1 201 ? -0.762 6.897 -24.879 1.00 46.88 201 GLU A O 1
ATOM 1681 N N . GLU A 1 202 ? -0.873 4.734 -24.304 1.00 37.56 202 GLU A N 1
ATOM 1682 C CA . GLU A 1 202 ? -2.122 4.822 -23.573 1.00 37.56 202 GLU A CA 1
ATOM 1683 C C . GLU A 1 202 ? -1.760 5.514 -22.267 1.00 37.56 202 GLU A C 1
ATOM 1685 O O . GLU A 1 202 ? -1.325 4.908 -21.284 1.00 37.56 202 GLU A O 1
ATOM 1690 N N . ASP A 1 203 ? -1.858 6.833 -22.353 1.00 37.69 203 ASP A N 1
ATOM 1691 C CA . ASP A 1 203 ? -1.867 7.809 -21.297 1.00 37.69 203 ASP A CA 1
ATOM 1692 C C . ASP A 1 203 ? -2.920 7.337 -20.290 1.00 37.69 203 ASP A C 1
ATOM 1694 O O . ASP A 1 203 ? -4.111 7.634 -20.388 1.00 37.69 203 ASP A O 1
ATOM 1698 N N . PHE A 1 204 ? -2.498 6.508 -19.334 1.00 41.12 204 PHE A N 1
ATOM 1699 C CA . PHE A 1 204 ? -3.298 6.117 -18.178 1.00 41.12 204 PHE A CA 1
ATOM 1700 C C . PHE A 1 204 ? -3.363 7.316 -17.214 1.00 41.12 204 PHE A C 1
ATOM 1702 O O . PHE A 1 204 ? -2.935 7.256 -16.064 1.00 41.12 204 PHE A O 1
ATOM 1709 N N . MET A 1 205 ? -3.920 8.424 -17.707 1.00 46.25 205 MET A N 1
ATOM 1710 C CA . MET A 1 205 ? -4.539 9.500 -16.934 1.00 46.25 205 MET A CA 1
ATOM 1711 C C . MET A 1 205 ? -6.040 9.217 -16.755 1.00 46.25 205 MET A C 1
ATOM 1713 O O . MET A 1 205 ? -6.877 10.108 -16.857 1.00 46.25 205 MET A O 1
ATOM 1717 N N . ALA A 1 206 ? -6.397 7.958 -16.498 1.00 49.19 206 ALA A N 1
ATOM 1718 C CA . ALA A 1 206 ? -7.728 7.579 -16.044 1.00 49.19 206 ALA A CA 1
ATOM 1719 C C . ALA A 1 206 ? -7.652 7.316 -14.538 1.00 49.19 206 ALA A C 1
ATOM 1721 O O . ALA A 1 206 ? -7.182 6.264 -14.104 1.00 49.19 206 ALA A O 1
ATOM 1722 N N . ASP A 1 207 ? -7.983 8.368 -13.787 1.00 43.78 207 ASP A N 1
ATOM 1723 C CA . ASP A 1 207 ? -8.646 8.382 -12.473 1.00 43.78 207 ASP A CA 1
ATOM 1724 C C . ASP A 1 207 ? -8.078 9.510 -11.599 1.00 43.78 207 ASP A C 1
ATOM 1726 O O . ASP A 1 207 ? -7.485 9.283 -10.544 1.00 43.78 207 ASP A O 1
ATOM 1730 N N . ASP A 1 208 ? -8.280 10.747 -12.060 1.00 40.34 208 ASP A N 1
ATOM 1731 C CA . ASP A 1 208 ? -8.365 11.930 -11.197 1.00 40.34 208 ASP A CA 1
ATOM 1732 C C . ASP A 1 208 ? -9.799 12.490 -11.266 1.00 40.34 208 ASP A C 1
ATOM 1734 O O . ASP A 1 208 ? -10.028 13.683 -11.422 1.00 40.34 208 ASP A O 1
ATOM 1738 N N . ASP A 1 209 ? -10.796 11.604 -11.144 1.00 43.19 209 ASP A N 1
ATOM 1739 C CA . ASP A 1 209 ? -12.150 11.983 -10.725 1.00 43.19 209 ASP A CA 1
ATOM 1740 C C . ASP A 1 209 ? -12.144 12.172 -9.196 1.00 43.19 209 ASP A C 1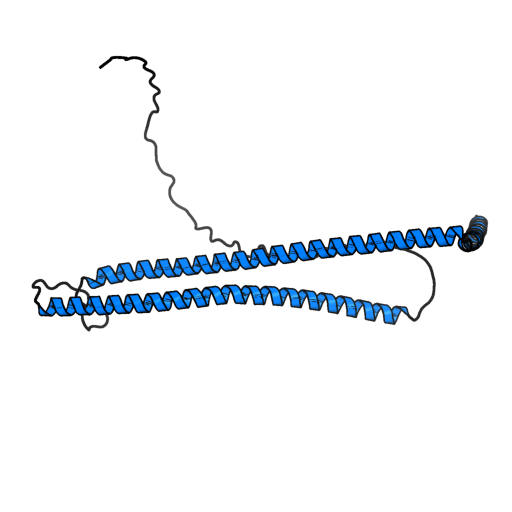
ATOM 1742 O O . ASP A 1 209 ? -12.801 11.468 -8.422 1.00 43.19 209 ASP A O 1
ATOM 1746 N N . ILE A 1 210 ? -11.366 13.156 -8.733 1.00 43.53 210 ILE A N 1
ATOM 1747 C CA . ILE A 1 210 ? -11.633 13.800 -7.452 1.00 43.53 210 ILE A CA 1
ATOM 1748 C C . ILE A 1 210 ? -12.922 14.595 -7.635 1.00 43.53 210 ILE A C 1
ATOM 1750 O O . ILE A 1 210 ? -12.978 15.621 -8.309 1.00 43.53 210 ILE A O 1
ATOM 1754 N N . LEU A 1 211 ? -13.972 14.064 -7.013 1.00 41.34 211 LEU A N 1
ATOM 1755 C CA . LEU A 1 211 ? -15.263 14.690 -6.771 1.00 41.34 211 LEU A CA 1
ATOM 1756 C C . LEU A 1 211 ? -15.093 16.177 -6.421 1.00 41.34 211 LEU A C 1
ATOM 1758 O O . LEU A 1 211 ? -14.790 16.538 -5.281 1.00 41.34 211 LEU A O 1
ATOM 1762 N N . GLY A 1 212 ? -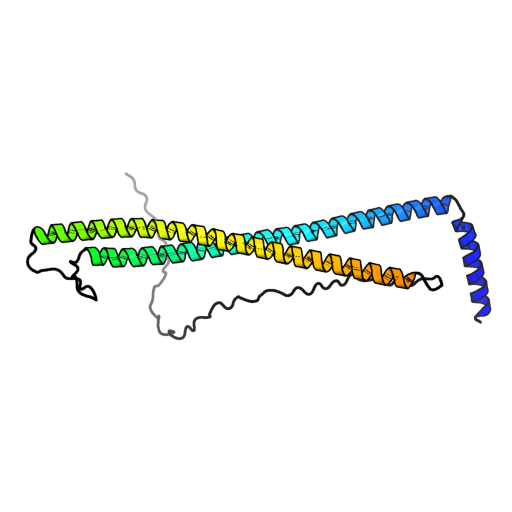15.326 17.039 -7.411 1.00 38.75 212 GLY A N 1
ATOM 1763 C CA . GLY A 1 212 ? -15.552 18.463 -7.218 1.00 38.75 212 GLY A CA 1
ATOM 1764 C C . GLY A 1 212 ? -16.833 18.646 -6.417 1.00 38.75 212 GLY A C 1
ATOM 1765 O O . GLY A 1 212 ? -17.932 18.646 -6.966 1.00 38.75 212 GLY A O 1
ATOM 1766 N N . VAL A 1 213 ? -16.674 18.742 -5.100 1.00 43.66 213 VAL A N 1
ATOM 1767 C CA . VAL A 1 213 ? -17.717 19.149 -4.164 1.00 43.66 213 VAL A CA 1
ATOM 1768 C C . VAL A 1 213 ? -18.261 20.501 -4.621 1.00 43.66 213 VAL A C 1
ATOM 1770 O O . VAL A 1 213 ? -17.546 21.501 -4.640 1.00 43.66 213 VAL A O 1
ATOM 1773 N N . ASP A 1 214 ? -19.534 20.493 -4.994 1.00 41.09 214 ASP A N 1
ATOM 1774 C CA . ASP A 1 214 ? -20.348 21.646 -5.359 1.00 41.09 214 ASP A CA 1
ATOM 1775 C C . ASP A 1 214 ? -20.427 22.604 -4.150 1.00 41.09 214 ASP A C 1
ATOM 1777 O O . ASP A 1 214 ? -21.251 22.438 -3.251 1.00 41.09 214 ASP A O 1
ATOM 1781 N N . GLN A 1 215 ? -19.515 23.579 -4.071 1.00 39.81 215 GLN A N 1
ATOM 1782 C CA . GLN A 1 215 ? -19.630 24.718 -3.157 1.00 39.81 215 GLN A CA 1
ATOM 1783 C C . GLN A 1 215 ? -20.438 25.814 -3.846 1.00 39.81 215 GLN A C 1
ATOM 1785 O O . GLN A 1 215 ? -19.900 26.763 -4.415 1.00 39.81 215 GLN A O 1
ATOM 1790 N N . LYS A 1 216 ? -21.760 25.686 -3.765 1.00 41.75 216 LYS A N 1
ATOM 1791 C CA . LYS A 1 216 ? -22.622 26.863 -3.696 1.00 41.75 216 LYS A CA 1
ATOM 1792 C C . LYS A 1 216 ? -22.776 27.252 -2.231 1.00 41.75 216 LYS A C 1
ATOM 1794 O O . LYS A 1 216 ? -22.954 26.385 -1.383 1.00 41.75 216 LYS A O 1
ATOM 1799 N N . ASP A 1 217 ? -22.710 28.562 -2.010 1.00 40.78 217 ASP A N 1
ATOM 1800 C CA . ASP A 1 217 ? -23.107 29.318 -0.815 1.00 40.78 217 ASP A CA 1
ATOM 1801 C C . ASP A 1 217 ? -21.943 29.887 0.009 1.00 40.78 217 ASP A C 1
ATOM 1803 O O . ASP A 1 217 ? -21.447 29.263 0.942 1.00 40.78 217 ASP A O 1
ATOM 1807 N N . GLN A 1 218 ? -21.567 31.134 -0.307 1.00 37.66 218 GLN A N 1
ATOM 1808 C CA . GLN A 1 218 ? -21.619 32.304 0.594 1.00 37.66 218 GLN A CA 1
ATOM 1809 C C . GLN A 1 218 ? -20.657 33.398 0.106 1.00 37.66 218 GLN A C 1
ATOM 1811 O O . GLN A 1 218 ? -19.493 33.449 0.491 1.00 37.66 218 GLN A O 1
ATOM 1816 N N . GLU A 1 219 ? -21.177 34.324 -0.699 1.00 35.91 219 GLU A N 1
ATOM 1817 C CA . GLU A 1 219 ? -20.589 35.653 -0.865 1.00 35.91 219 GLU A CA 1
ATOM 1818 C C . GLU A 1 219 ? -21.600 36.662 -0.303 1.00 35.91 219 GLU A C 1
ATOM 1820 O O . GLU A 1 219 ? -22.717 36.793 -0.805 1.00 35.91 219 GLU A O 1
ATOM 1825 N N . GLY A 1 220 ? -21.241 37.294 0.815 1.00 33.91 220 GLY A N 1
ATOM 1826 C CA . GLY A 1 220 ? -22.073 38.260 1.526 1.00 33.91 220 GLY A CA 1
ATOM 1827 C C . GLY A 1 220 ? -21.372 38.797 2.776 1.00 33.91 220 GLY A C 1
ATOM 1828 O O . GLY A 1 220 ? -21.340 38.132 3.805 1.00 33.91 220 GLY A O 1
ATOM 1829 N N . ASP A 1 221 ? -20.842 40.013 2.646 1.00 39.47 221 ASP A N 1
ATOM 1830 C CA . ASP A 1 221 ? -20.424 40.955 3.692 1.00 39.47 221 ASP A CA 1
ATOM 1831 C C . ASP A 1 221 ? -19.224 40.626 4.594 1.00 39.47 221 ASP A C 1
ATOM 1833 O O . ASP A 1 221 ? -19.343 40.035 5.668 1.00 39.47 221 ASP A O 1
ATOM 1837 N N . ARG A 1 222 ? -18.077 41.237 4.254 1.00 37.22 222 ARG A N 1
ATOM 1838 C CA . ARG A 1 222 ? -17.154 41.814 5.250 1.00 37.22 222 ARG A CA 1
ATOM 1839 C C . ARG A 1 222 ? -16.601 43.166 4.792 1.00 37.22 222 ARG A C 1
ATOM 1841 O O . ARG A 1 222 ? -15.439 43.285 4.419 1.00 37.22 222 ARG A O 1
ATOM 1848 N N . GLU A 1 223 ? -17.417 44.208 4.918 1.00 36.75 223 GLU A N 1
ATOM 1849 C CA . GLU A 1 223 ? -16.910 45.539 5.257 1.00 36.75 223 GLU A CA 1
ATOM 1850 C C . GLU A 1 223 ? -16.800 45.650 6.785 1.00 36.75 223 GLU A C 1
ATOM 1852 O O . GLU A 1 223 ? -17.817 45.673 7.469 1.00 36.75 223 GLU A O 1
ATOM 1857 N N . ALA A 1 224 ? -15.579 45.730 7.327 1.00 38.66 224 ALA A N 1
ATOM 1858 C CA . ALA A 1 224 ? -15.277 46.488 8.552 1.00 38.66 224 ALA A CA 1
ATOM 1859 C C . ALA A 1 224 ? -13.767 46.485 8.864 1.00 38.66 224 ALA A C 1
ATOM 1861 O O . ALA A 1 224 ? -13.235 45.563 9.469 1.00 38.66 224 ALA A O 1
ATOM 1862 N N . ARG A 1 225 ? -13.118 47.585 8.465 1.00 36.19 225 ARG A N 1
ATOM 1863 C CA . ARG A 1 225 ? -12.140 48.382 9.233 1.00 36.19 225 ARG A CA 1
ATOM 1864 C C . ARG A 1 225 ? -11.096 47.657 10.103 1.00 36.19 225 ARG A C 1
ATOM 1866 O O . ARG A 1 225 ? -11.386 47.198 11.201 1.00 36.19 225 ARG A O 1
ATOM 1873 N N . GLY A 1 226 ? -9.833 47.833 9.717 1.00 34.25 226 GLY A N 1
ATOM 1874 C CA . GLY A 1 226 ? -8.678 47.799 10.617 1.00 34.25 226 GLY A CA 1
ATOM 1875 C C . GLY A 1 226 ? -7.505 48.545 9.985 1.00 34.25 226 GLY A C 1
ATOM 1876 O O . GLY A 1 226 ? -6.758 47.974 9.202 1.00 34.25 226 GLY A O 1
ATOM 1877 N N . VAL A 1 227 ? -7.423 49.846 10.260 1.00 41.00 227 VAL A N 1
ATOM 1878 C CA . VAL A 1 227 ? -6.424 50.797 9.751 1.00 41.00 227 VAL A CA 1
ATOM 1879 C C . VAL A 1 227 ? -5.017 50.390 10.204 1.00 41.00 227 VAL A C 1
ATOM 1881 O O . VAL A 1 227 ? -4.790 50.186 11.393 1.00 41.00 227 VAL A O 1
ATOM 1884 N N . VAL A 1 228 ? -4.076 50.299 9.260 1.00 40.09 228 VAL A N 1
ATOM 1885 C CA . VAL A 1 228 ? -2.633 50.222 9.533 1.00 40.09 228 VAL A CA 1
ATOM 1886 C C . VAL A 1 228 ? -2.104 51.652 9.549 1.00 40.09 228 VAL A C 1
ATOM 1888 O O . VAL A 1 228 ? -2.064 52.301 8.505 1.00 40.09 228 VAL A O 1
ATOM 1891 N N . GLU A 1 229 ? -1.726 52.150 10.724 1.00 40.62 229 GLU A N 1
ATOM 1892 C CA . GLU A 1 229 ? -1.097 53.461 10.887 1.00 40.62 229 GLU A CA 1
ATOM 1893 C C . GLU A 1 229 ? 0.366 53.272 11.315 1.00 40.62 229 GLU A C 1
ATOM 1895 O O . GLU A 1 229 ? 0.667 52.609 12.308 1.00 40.62 229 GLU A O 1
ATOM 1900 N N . TYR A 1 230 ? 1.278 53.817 10.509 1.00 41.44 230 TYR A N 1
ATOM 1901 C CA . TYR A 1 230 ? 2.707 53.902 10.790 1.00 41.44 230 TYR A CA 1
ATOM 1902 C C . TYR A 1 230 ? 2.960 55.069 11.751 1.00 41.44 230 TYR A C 1
ATOM 1904 O O . TYR A 1 230 ? 2.596 56.202 11.445 1.00 41.44 230 TYR A O 1
ATOM 1912 N N . GLY A 1 231 ? 3.628 54.804 12.874 1.00 37.91 231 GLY A N 1
ATOM 1913 C CA . GLY A 1 231 ? 4.056 55.823 13.832 1.00 37.91 231 GLY A CA 1
ATOM 1914 C C . GLY A 1 231 ? 5.523 55.653 14.214 1.00 37.91 231 GLY A C 1
ATOM 1915 O O . GLY A 1 231 ? 5.867 54.807 15.031 1.00 37.91 231 GLY A O 1
ATOM 1916 N N . THR A 1 232 ? 6.375 56.468 13.600 1.00 40.12 232 THR A N 1
ATOM 1917 C CA . THR A 1 232 ? 7.718 56.854 14.055 1.00 40.12 232 THR A CA 1
ATOM 1918 C C . THR A 1 232 ? 7.658 57.592 15.394 1.00 40.12 232 THR A C 1
ATOM 1920 O O . THR A 1 232 ? 6.892 58.549 15.502 1.00 40.12 232 THR A O 1
ATOM 1923 N N . ALA A 1 233 ? 8.518 57.233 16.350 1.00 44.12 233 ALA A N 1
ATOM 1924 C CA . ALA A 1 233 ? 9.040 58.155 17.361 1.00 44.12 233 ALA A CA 1
ATOM 1925 C C . ALA A 1 233 ? 10.338 57.598 17.971 1.00 44.12 233 ALA A C 1
ATOM 1927 O O . ALA A 1 233 ? 10.356 56.494 18.516 1.00 44.12 233 ALA A O 1
ATOM 1928 N N . ASP A 1 234 ? 11.400 58.384 17.813 1.00 45.00 234 ASP A N 1
ATOM 1929 C CA . ASP A 1 234 ? 12.674 58.313 18.521 1.00 45.00 234 ASP A CA 1
ATOM 1930 C C . ASP A 1 234 ? 12.523 58.610 20.030 1.00 45.00 234 ASP A C 1
ATOM 1932 O O . ASP A 1 234 ? 11.487 59.101 20.480 1.00 45.00 234 ASP A O 1
ATOM 1936 N N . ASP A 1 235 ? 13.629 58.377 20.745 1.00 43.44 235 ASP A N 1
ATOM 1937 C CA . ASP A 1 235 ? 13.997 58.885 22.075 1.00 43.44 235 ASP A CA 1
ATOM 1938 C C . ASP A 1 235 ? 13.333 58.244 23.311 1.00 43.44 235 ASP A C 1
ATOM 1940 O O . ASP A 1 235 ? 12.203 58.529 23.685 1.00 43.44 235 ASP A O 1
ATOM 1944 N N . ASP A 1 236 ? 14.102 57.418 24.034 1.00 47.34 236 ASP A N 1
ATOM 1945 C CA . ASP A 1 236 ? 14.748 57.942 25.245 1.00 47.34 236 ASP A CA 1
ATOM 1946 C C . ASP A 1 236 ? 15.769 56.962 25.844 1.00 47.34 236 ASP A C 1
ATOM 1948 O O . ASP A 1 236 ? 15.481 55.835 26.256 1.00 47.34 236 ASP A O 1
ATOM 1952 N N . ALA A 1 237 ? 17.002 57.449 25.925 1.00 49.47 237 ALA A N 1
ATOM 1953 C CA . ALA A 1 237 ? 18.068 56.897 26.731 1.00 49.47 237 ALA A CA 1
ATOM 1954 C C . ALA A 1 237 ? 17.961 57.444 28.159 1.00 49.47 237 ALA A C 1
ATOM 1956 O O . ALA A 1 237 ? 18.088 58.646 28.335 1.00 49.47 237 ALA A O 1
ATOM 1957 N N . HIS A 1 238 ? 17.863 56.586 29.179 1.00 46.41 238 HIS A N 1
ATOM 1958 C CA . HIS A 1 238 ? 18.377 56.832 30.541 1.00 46.41 238 HIS A CA 1
ATOM 1959 C C . HIS A 1 238 ? 18.451 55.491 31.293 1.00 46.41 238 HIS A C 1
ATOM 1961 O O . HIS A 1 238 ? 17.453 54.809 31.479 1.00 46.41 238 HIS A O 1
ATOM 1967 N N . VAL A 1 239 ? 19.656 54.962 31.528 1.00 51.44 239 VAL A N 1
ATOM 1968 C CA . VAL A 1 239 ? 20.412 55.101 32.789 1.00 51.44 239 VAL A CA 1
ATOM 1969 C C . VAL A 1 239 ? 19.606 54.655 34.014 1.00 51.44 239 VAL A C 1
ATOM 1971 O O . VAL A 1 239 ? 18.881 55.451 34.610 1.00 51.44 239 VAL A O 1
ATOM 1974 N N . ARG A 1 240 ? 19.838 53.412 34.448 1.00 44.00 240 ARG A N 1
ATOM 1975 C CA . ARG A 1 240 ? 20.350 53.071 35.786 1.00 44.00 240 ARG A CA 1
ATOM 1976 C C . ARG A 1 240 ? 20.753 51.606 35.865 1.00 44.00 240 ARG A C 1
ATOM 1978 O O . ARG A 1 240 ? 20.013 50.769 35.313 1.00 44.00 240 ARG A O 1
#

pLDDT: mean 74.78, std 22.63, range [30.31, 96.5]

Radius of gyration: 40.75 Å; chains: 1; bounding box: 75×78×123 Å

Secondary structure (DSSP, 8-state):
--HHHHHHHHHHHHHHHHHHTSHHHHHHHHHHHHHHHHHHHHHHHHHHHHHHHHHHHHHHHHHHHHHHHHHHHHHHHHHHHHHHHHHHHHHTTSEEPSSSS--EE--SS--HHHHHHHHHHHHHHHHHHHHHHHHHHHHHHHHHHHHHHHHHHHHHHHHHHHHHHHHHHHHHHHHHHHGGGS----------------------------------------------------------

Sequence (240 aa):
MFGALLGTLQRFVAEDEQLSSSEAFTRRSDSLRRAELKAQEESERLRQREREERAEKRRRDLSLRARIAAKAEEKQLELLFIHWTEHQSKLSKFLRTTAEPPIYYIPANFTEEMQKVLDDQQKDFEEWKKNRREELTKYQKDLTEWHLTNVEAEIERWNNRRNAAKLAVSEGTEKGSEEAAIGEGPQQHIEKVQDEEDEVEEDFMADDDILGVDQKDQEGDREARGVVEYGTADDDAHVR

InterPro domains:
  IPR006786 Pinin/SDK/MemA protein [PF04696] (1-123)
  IPR039853 Pinin [PTHR12707] (1-220)

Organism: Ceratopteris richardii (NCBI:txid49495)

Foldseek 3Di:
DVPVVVVVVVVVVVVVVVVCPDPVNVVVVVVVVVVVVVVVVVVVVVVVVVVVVVLVVVLVVLLVVLVVVLVVVLVVLVVVLVVVLVVVVVQLVFQWDPDVVIDTHDDPDDDPVNVVSSVVSVVVSVVVNVVVVVVSVVVSVVSSVVSVVVSVVVSVVVVVVVVVVVVVVVVVVVVVVVVVPDDDDDDDDPDPPPPPPPVVPPPPPPDPPPPPDDDDDDDDDDDDDDDDDDDDDDDDDDDD